Protein AF-A0AAV0CBU5-F1 (afdb_monomer_lite)

Radius of gyration: 25.49 Å; chains: 1; bounding box: 46×76×66 Å

Organism: NCBI:txid186058

Secondary structure (DSSP, 8-state):
----------------------S-GGGS-GGGGSTTSS----------HHHHHHHHHHHHTTS-B-TT--HHHHHHH-TT--HHHHHHHHHHHHHHHHHHHHHTT-SS----B-HHHHHHHHHH---GGGTT---------STTS-S-HHHHHHHHHHHHHHHH-HHHHHHHTPPPP--------TTS-HHHHHHHHHHHTTPEEEEEEHHHHS-SSTTHHHHHHHHHHHHHHHT-SEEEEEETHHHHT---

pLDDT: mean 81.27, std 12.3, range [41.31, 95.0]

Sequence (252 aa):
MLMDSNKSVSTSGLHVVVVASTNRVDTLDPALRRSGRFDAEIEVTTPNEDERFHILNLYTKKLPLDPSVDLQSIAASCNGYVGADLEALCREATMSAVRRSSELDQVDCSWNITVDDWRHAKSIVGPSITRGVVVEIPKVSWEDIGGLQGIKKKLQQAVEWPLRHSEAFARLGVSPLHGILLHGPPGCSKTTLAKAAAHAAQASFFSLSGAELYSMYVGEGEALLRNTFRRARLAAPSIIFFDEADVIAAKR

InterPro domains:
  IPR003959 ATPase, AAA-type, core [PF00004] (13-45)
  IPR003959 ATPase, AAA-type, core [PF00004] (180-252)
  IPR027417 P-loop containing nucleoside triphosphate hydrolase [G3DSA:3.40.50.300] (2-47)
  IPR027417 P-loop containing nucleoside triphosphate hydrolase [G3DSA:3.40.50.300] (128-252)
  IPR027417 P-loop containing nucleoside triphosphate hydrolase [SSF52540] (12-104)
  IPR027417 P-loop containing nucleoside triphosphate hydrolase [SSF52540] (133-251)
  IPR041569 AAA ATPase, AAA+ lid domain [PF17862] (68-104)
  IPR050168 AAA ATPase domain-containing protein [PTHR23077] (2-252)

Structure (mmCIF, N/CA/C/O backbone):
data_AF-A0AAV0CBU5-F1
#
_entry.id   AF-A0AAV0CBU5-F1
#
loop_
_atom_site.group_PDB
_atom_site.id
_atom_site.type_symbol
_atom_site.label_atom_id
_atom_site.label_alt_id
_atom_site.label_comp_id
_atom_site.label_asym_id
_atom_site.label_entity_id
_atom_site.label_seq_id
_atom_site.pdbx_PDB_ins_code
_atom_site.Cartn_x
_atom_site.Cartn_y
_atom_site.Cartn_z
_atom_site.occupancy
_atom_site.B_iso_or_equiv
_atom_site.auth_seq_id
_atom_site.auth_comp_id
_atom_site.auth_asym_id
_atom_site.auth_atom_id
_atom_site.pdbx_PDB_model_num
ATOM 1 N N . MET A 1 1 ? -18.887 -54.115 -17.995 1.00 44.50 1 MET A N 1
ATOM 2 C CA . MET A 1 1 ? -18.491 -54.260 -16.579 1.00 44.50 1 MET A CA 1
ATOM 3 C C . MET A 1 1 ? -17.502 -53.161 -16.243 1.00 44.50 1 MET A C 1
ATOM 5 O O . MET A 1 1 ? -16.333 -53.322 -16.540 1.00 44.50 1 MET A O 1
ATOM 9 N N . LEU A 1 2 ? -17.975 -52.059 -15.672 1.00 41.31 2 LEU A N 1
ATOM 10 C CA . LEU A 1 2 ? -17.212 -51.169 -14.795 1.00 41.31 2 LEU A CA 1
ATOM 11 C C . LEU A 1 2 ? -18.273 -50.619 -13.837 1.00 41.31 2 LEU A C 1
ATOM 13 O O . LEU A 1 2 ? -19.246 -50.013 -14.270 1.00 41.31 2 LEU A O 1
ATOM 17 N N . MET A 1 3 ? -18.183 -51.061 -12.587 1.00 48.25 3 MET A N 1
ATOM 18 C CA . MET A 1 3 ? -19.219 -50.948 -11.566 1.00 48.25 3 MET A CA 1
ATOM 19 C C . MET A 1 3 ? -19.322 -49.514 -11.047 1.00 48.25 3 MET A C 1
ATOM 21 O O . MET A 1 3 ? -18.361 -49.007 -10.469 1.00 48.25 3 MET A O 1
ATOM 25 N N . ASP A 1 4 ? -20.514 -48.928 -11.145 1.00 47.66 4 ASP A N 1
ATOM 26 C CA . ASP A 1 4 ? -20.957 -47.875 -10.234 1.00 47.66 4 ASP A CA 1
ATOM 27 C C . ASP A 1 4 ? -21.003 -48.458 -8.819 1.00 47.66 4 ASP A C 1
ATOM 29 O O . ASP A 1 4 ? -21.906 -49.209 -8.449 1.00 47.66 4 ASP A O 1
ATOM 33 N N . SER A 1 5 ? -19.984 -48.148 -8.022 1.00 47.12 5 SER A N 1
ATOM 34 C CA . SER A 1 5 ? -19.975 -48.447 -6.593 1.00 47.12 5 SER A CA 1
ATOM 35 C C . SER A 1 5 ? -20.407 -47.201 -5.840 1.00 47.12 5 SER A C 1
ATOM 37 O O . SER A 1 5 ? -19.593 -46.367 -5.447 1.00 47.12 5 SER A O 1
ATOM 39 N N . ASN A 1 6 ? -21.719 -47.105 -5.651 1.00 49.66 6 ASN A N 1
ATOM 40 C CA . ASN A 1 6 ? -22.367 -46.240 -4.683 1.00 49.66 6 ASN A CA 1
ATOM 41 C C . ASN A 1 6 ? -21.805 -46.553 -3.282 1.00 49.66 6 ASN A C 1
ATOM 43 O O . ASN A 1 6 ? -22.239 -47.491 -2.614 1.00 49.66 6 ASN A O 1
ATOM 47 N N . LYS A 1 7 ? -20.778 -45.812 -2.855 1.00 48.38 7 LYS A N 1
ATOM 48 C CA . LYS A 1 7 ? -20.263 -45.861 -1.485 1.00 48.38 7 LYS A CA 1
ATOM 49 C C . LYS A 1 7 ? -21.044 -44.856 -0.645 1.00 48.38 7 LYS A C 1
ATOM 51 O O . LYS A 1 7 ? -20.625 -43.718 -0.458 1.00 48.38 7 LYS A O 1
ATOM 56 N N . SER A 1 8 ? -22.162 -45.310 -0.089 1.00 47.62 8 SER A N 1
ATOM 57 C CA . SER A 1 8 ? -22.726 -44.727 1.124 1.00 47.62 8 SER A CA 1
ATOM 58 C C . SER A 1 8 ? -21.744 -44.979 2.273 1.00 47.62 8 SER A C 1
ATOM 60 O O . SER A 1 8 ? -21.836 -45.992 2.968 1.00 47.62 8 SER A O 1
ATOM 62 N N . VAL A 1 9 ? -20.750 -44.105 2.444 1.00 54.28 9 VAL A N 1
ATOM 63 C CA . VAL A 1 9 ? -19.886 -44.159 3.626 1.00 54.28 9 VAL A CA 1
ATOM 64 C C . VAL A 1 9 ? -20.543 -43.333 4.722 1.00 54.28 9 VAL A C 1
ATOM 66 O O . VAL A 1 9 ? -20.335 -42.130 4.850 1.00 54.28 9 VAL A O 1
ATOM 69 N N . SER A 1 10 ? -21.363 -44.007 5.520 1.00 54.97 10 SER A N 1
ATOM 70 C CA . SER A 1 10 ? -21.698 -43.570 6.867 1.00 54.97 10 SER A CA 1
ATOM 71 C C . SER A 1 10 ? -20.439 -43.666 7.734 1.00 54.97 10 SER A C 1
ATOM 73 O O . SER A 1 10 ? -20.217 -44.674 8.405 1.00 54.97 10 SER A O 1
ATOM 75 N N . THR A 1 11 ? -19.589 -42.640 7.709 1.00 52.03 11 THR A N 1
ATOM 76 C CA . THR A 1 11 ? -18.567 -42.461 8.745 1.00 52.03 11 THR A CA 1
ATOM 77 C C . THR A 1 11 ? -19.092 -41.423 9.720 1.00 52.03 11 THR A C 1
ATOM 79 O O . THR A 1 11 ? -18.941 -40.225 9.510 1.00 52.03 11 THR A O 1
ATOM 82 N N . SER A 1 12 ? -19.674 -41.869 10.829 1.00 57.75 12 SER A N 1
ATOM 83 C CA . SER A 1 12 ? -19.650 -41.110 12.083 1.00 57.75 12 SER A CA 1
ATOM 84 C C . SER A 1 12 ? -18.203 -41.089 12.593 1.00 57.75 12 SER A C 1
ATOM 86 O O . SER A 1 12 ? -17.851 -41.756 13.563 1.00 57.75 12 SER A O 1
ATOM 88 N N . GLY A 1 13 ? -17.333 -40.432 11.826 1.00 53.31 13 GLY A N 1
ATOM 89 C CA . GLY A 1 13 ? -15.905 -40.310 12.065 1.00 53.31 13 GLY A CA 1
ATOM 90 C C . GLY A 1 13 ? -15.614 -38.974 12.724 1.00 53.31 13 GLY A C 1
ATOM 91 O O . GLY A 1 13 ? -16.267 -37.975 12.435 1.00 53.31 13 GLY A O 1
ATOM 92 N N . LEU A 1 14 ? -14.638 -38.956 13.624 1.00 62.38 14 LEU A N 1
ATOM 93 C CA . LEU A 1 14 ? -14.121 -37.731 14.225 1.00 62.38 14 LEU A CA 1
ATOM 94 C C . LEU A 1 14 ? -13.646 -36.789 13.105 1.00 62.38 14 LEU A C 1
ATOM 96 O O . LEU A 1 14 ? -12.605 -37.015 12.492 1.00 62.38 14 LEU A O 1
ATOM 100 N N . HIS A 1 15 ? -14.436 -35.756 12.814 1.00 80.12 15 HIS A N 1
ATOM 101 C CA . HIS A 1 15 ? -14.095 -34.720 11.846 1.00 80.12 15 HIS A CA 1
ATOM 102 C C . HIS A 1 15 ? -13.065 -33.781 12.474 1.00 80.12 15 HIS A C 1
ATOM 104 O O . HIS A 1 15 ? -13.417 -32.846 13.191 1.00 80.12 15 HIS A O 1
ATOM 110 N N . VAL A 1 16 ? -11.784 -34.051 12.227 1.00 83.25 16 VAL A N 1
ATOM 111 C CA . VAL A 1 16 ? -10.681 -33.183 12.648 1.00 83.25 16 VAL A CA 1
ATOM 112 C C . VAL A 1 16 ? -10.170 -32.422 11.432 1.00 83.25 16 VAL A C 1
ATOM 114 O O . VAL A 1 16 ? -9.750 -33.025 10.448 1.00 83.25 16 VAL A O 1
ATOM 117 N N . VAL A 1 17 ? -10.199 -31.093 11.514 1.00 89.56 17 VAL A N 1
ATOM 118 C CA . VAL A 1 17 ? -9.617 -30.189 10.516 1.00 89.56 17 VAL A CA 1
ATOM 119 C C . VAL A 1 17 ? -8.384 -29.543 11.137 1.00 89.56 17 VAL A C 1
ATOM 121 O O . VAL A 1 17 ? -8.462 -28.990 12.233 1.00 89.56 17 VAL A O 1
ATOM 124 N N . VAL A 1 18 ? -7.244 -29.622 10.451 1.00 89.56 18 VAL A N 1
ATOM 125 C CA . VAL A 1 18 ? -5.990 -28.998 10.890 1.00 89.56 18 VAL A CA 1
ATOM 126 C C . VAL A 1 18 ? -5.807 -27.684 10.138 1.00 89.56 18 VAL A C 1
ATOM 128 O O . VAL A 1 18 ? -5.746 -27.675 8.912 1.00 89.56 18 VAL A O 1
ATOM 131 N N . VAL A 1 19 ? -5.703 -26.579 10.877 1.00 92.69 19 VAL A N 1
ATOM 132 C CA . VAL A 1 19 ? -5.432 -25.241 10.335 1.00 92.69 19 VAL A CA 1
ATOM 133 C C . VAL A 1 19 ? -4.069 -24.781 10.843 1.00 92.69 19 VAL A C 1
ATOM 135 O O . VAL A 1 19 ? -3.793 -24.870 12.038 1.00 92.69 19 VAL A O 1
ATOM 138 N N . ALA A 1 20 ? -3.216 -24.293 9.944 1.00 91.56 20 ALA A N 1
ATOM 139 C CA . ALA A 1 20 ? -1.890 -23.769 10.264 1.00 91.56 20 ALA A CA 1
ATOM 140 C C . ALA A 1 20 ? -1.671 -22.407 9.588 1.00 91.56 20 ALA A C 1
ATOM 142 O O . ALA A 1 20 ? -2.231 -22.140 8.527 1.00 91.56 20 ALA A O 1
ATOM 143 N N . SER A 1 21 ? -0.837 -21.555 10.187 1.00 91.38 21 SER A N 1
ATOM 144 C CA . SER A 1 21 ? -0.475 -20.231 9.661 1.00 91.38 21 SER A CA 1
ATOM 145 C C . SER A 1 21 ? 1.042 -20.097 9.521 1.00 91.38 21 SER A C 1
ATOM 147 O O . SER A 1 21 ? 1.773 -20.454 10.444 1.00 91.38 21 SER A O 1
ATOM 149 N N . THR A 1 22 ? 1.526 -19.535 8.410 1.00 87.69 22 THR A N 1
ATOM 150 C CA . THR A 1 22 ? 2.946 -19.203 8.202 1.00 87.69 22 THR A CA 1
ATOM 151 C C . THR A 1 22 ? 3.088 -17.842 7.525 1.00 87.69 22 THR A C 1
ATOM 153 O O . THR A 1 22 ? 2.293 -17.493 6.659 1.00 87.69 22 THR A O 1
ATOM 156 N N . ASN A 1 23 ? 4.138 -17.095 7.872 1.00 82.94 23 ASN A N 1
ATOM 157 C CA . ASN A 1 23 ? 4.522 -15.876 7.150 1.00 82.94 23 ASN A CA 1
ATOM 158 C C . ASN A 1 23 ? 5.371 -16.177 5.899 1.00 82.94 23 ASN A C 1
ATOM 160 O O . ASN A 1 23 ? 5.651 -15.273 5.114 1.00 82.94 23 ASN A O 1
ATOM 164 N N . ARG A 1 24 ? 5.839 -17.425 5.745 1.00 79.69 24 ARG A N 1
ATOM 165 C CA . ARG A 1 24 ? 6.805 -17.854 4.725 1.00 79.69 24 ARG A CA 1
ATOM 166 C C . ARG A 1 24 ? 6.453 -19.240 4.187 1.00 79.69 24 ARG A C 1
ATOM 168 O O . ARG A 1 24 ? 6.962 -20.255 4.667 1.00 79.69 24 ARG A O 1
ATOM 175 N N . VAL A 1 25 ? 5.563 -19.295 3.197 1.00 84.38 25 VAL A N 1
ATOM 176 C CA . VAL A 1 25 ? 5.142 -20.563 2.567 1.00 84.38 25 VAL A CA 1
ATOM 177 C C . VAL A 1 25 ? 6.280 -21.236 1.785 1.00 84.38 25 VAL A C 1
ATOM 179 O O . VAL A 1 25 ? 6.303 -22.453 1.646 1.00 84.38 25 VAL A O 1
ATOM 182 N N . ASP A 1 26 ? 7.254 -20.448 1.328 1.00 82.50 26 ASP A N 1
ATOM 183 C CA . ASP A 1 26 ? 8.488 -20.877 0.659 1.00 82.50 26 ASP A CA 1
ATOM 184 C C . ASP A 1 26 ? 9.387 -21.733 1.559 1.00 82.50 26 ASP A C 1
ATOM 186 O O . ASP A 1 26 ? 10.099 -22.602 1.069 1.00 82.50 26 ASP A O 1
ATOM 190 N N . THR A 1 27 ? 9.339 -21.504 2.874 1.00 85.12 27 THR A N 1
ATOM 191 C CA . THR A 1 27 ? 10.151 -22.252 3.848 1.00 85.12 27 THR A CA 1
ATOM 192 C C . THR A 1 27 ? 9.523 -23.564 4.307 1.00 85.12 27 THR A C 1
ATOM 194 O O . THR A 1 27 ? 10.185 -24.346 4.986 1.00 85.12 27 THR A O 1
ATOM 197 N N . LEU A 1 28 ? 8.255 -23.814 3.969 1.00 88.06 28 LEU A N 1
ATOM 198 C CA . LEU A 1 28 ? 7.593 -25.064 4.328 1.00 88.06 28 LEU A CA 1
ATOM 199 C C . LEU A 1 28 ? 8.107 -26.212 3.461 1.00 88.06 28 LEU A C 1
ATOM 201 O O . LEU A 1 28 ? 8.281 -26.060 2.253 1.00 88.06 28 LEU A O 1
ATOM 205 N N . ASP A 1 29 ? 8.272 -27.385 4.076 1.00 90.00 29 ASP A N 1
ATOM 206 C CA . ASP A 1 29 ? 8.576 -28.612 3.345 1.00 90.00 29 ASP A CA 1
ATOM 207 C C . ASP A 1 29 ? 7.480 -28.861 2.285 1.00 90.00 29 ASP A C 1
ATOM 209 O O . ASP A 1 29 ? 6.302 -29.008 2.647 1.00 90.00 29 ASP A O 1
ATOM 213 N N . PRO A 1 30 ? 7.826 -28.949 0.984 1.00 88.12 30 PRO A N 1
ATOM 214 C CA . PRO A 1 30 ? 6.869 -29.231 -0.083 1.00 88.12 30 PRO A CA 1
ATOM 215 C C . PRO A 1 30 ? 6.055 -30.510 0.143 1.00 88.12 30 PRO A C 1
ATOM 217 O O . PRO A 1 30 ? 4.952 -30.644 -0.384 1.00 88.12 30 PRO A O 1
ATOM 220 N N . ALA A 1 31 ? 6.562 -31.462 0.932 1.00 90.00 31 ALA A N 1
ATOM 221 C CA . ALA A 1 31 ? 5.839 -32.670 1.289 1.00 90.00 31 ALA A CA 1
ATOM 222 C C . ALA A 1 31 ? 4.576 -32.376 2.114 1.00 90.00 31 ALA A C 1
ATOM 224 O O . ALA A 1 31 ? 3.616 -33.140 2.020 1.00 90.00 31 ALA A O 1
ATOM 225 N N . LEU A 1 32 ? 4.539 -31.307 2.915 1.00 89.38 32 LEU A N 1
ATOM 226 C CA . LEU A 1 32 ? 3.362 -30.924 3.707 1.00 89.38 32 LEU A CA 1
ATOM 227 C C . LEU A 1 32 ? 2.226 -30.352 2.844 1.00 89.38 32 LEU A C 1
ATOM 229 O O . LEU A 1 32 ? 1.068 -30.448 3.236 1.00 89.38 32 LEU A O 1
ATOM 233 N N . ARG A 1 33 ? 2.552 -29.833 1.657 1.00 86.75 33 ARG A N 1
ATOM 234 C CA . ARG A 1 33 ? 1.623 -29.200 0.701 1.00 86.75 33 ARG A CA 1
ATOM 235 C C . ARG A 1 33 ? 1.015 -30.186 -0.310 1.00 86.75 33 ARG A C 1
ATOM 237 O O . ARG A 1 33 ? 0.417 -29.792 -1.303 1.00 86.75 33 ARG A O 1
ATOM 244 N N . ARG A 1 34 ? 1.239 -31.490 -0.116 1.00 87.56 34 ARG A N 1
ATOM 245 C CA . ARG A 1 34 ? 0.700 -32.550 -0.982 1.00 87.56 34 ARG A CA 1
ATOM 246 C C . ARG A 1 34 ? -0.701 -32.952 -0.540 1.00 87.56 34 ARG A C 1
ATOM 248 O O . ARG A 1 34 ? -1.041 -32.830 0.635 1.00 87.56 34 ARG A O 1
ATOM 255 N N . SER A 1 35 ? -1.456 -33.521 -1.477 1.00 84.88 35 SER A N 1
ATOM 256 C CA . SER A 1 35 ? -2.825 -33.970 -1.232 1.00 84.88 35 SER A CA 1
ATOM 257 C C . SER A 1 35 ? -2.927 -34.933 -0.037 1.00 84.88 35 SER A C 1
ATOM 259 O O . SER A 1 35 ? -2.130 -35.872 0.057 1.00 84.88 35 SER A O 1
ATOM 261 N N . GLY A 1 36 ? -3.915 -34.738 0.837 1.00 82.12 36 GLY A N 1
ATOM 262 C CA . GLY A 1 36 ? -4.140 -35.487 2.077 1.00 82.12 36 GLY A CA 1
ATOM 263 C C . GLY A 1 36 ? -3.410 -34.927 3.305 1.00 82.12 36 GLY A C 1
ATOM 264 O O . GLY A 1 36 ? -3.338 -35.610 4.328 1.00 82.12 36 GLY A O 1
ATOM 265 N N . ARG A 1 37 ? -2.822 -33.727 3.201 1.00 89.12 37 ARG A N 1
ATOM 266 C CA . ARG A 1 37 ? -2.143 -33.000 4.291 1.00 89.12 37 ARG A CA 1
ATOM 267 C C . ARG A 1 37 ? -2.678 -31.568 4.357 1.00 89.12 37 ARG A C 1
ATOM 269 O O . ARG A 1 37 ? -3.761 -31.361 4.890 1.00 89.12 37 ARG A O 1
ATOM 276 N N . PHE A 1 38 ? -1.960 -30.593 3.796 1.00 91.44 38 PHE A N 1
ATOM 277 C CA . PHE A 1 38 ? -2.502 -29.260 3.538 1.00 91.44 38 PHE A CA 1
ATOM 278 C C . PHE A 1 38 ? -2.966 -29.182 2.085 1.00 91.44 38 PHE A C 1
ATOM 280 O O . PHE A 1 38 ? -2.204 -28.820 1.195 1.00 91.44 38 PHE A O 1
ATOM 287 N N . ASP A 1 39 ? -4.223 -29.567 1.865 1.00 87.06 39 ASP A N 1
ATOM 288 C CA . ASP A 1 39 ? -4.874 -29.567 0.549 1.00 87.06 39 ASP A CA 1
ATOM 289 C C . ASP A 1 39 ? -5.240 -28.162 0.049 1.00 87.06 39 ASP A C 1
ATOM 291 O O . ASP A 1 39 ? -5.387 -27.946 -1.153 1.00 87.06 39 ASP A O 1
ATOM 295 N N . ALA A 1 40 ? -5.415 -27.213 0.973 1.00 86.44 40 ALA A N 1
ATOM 296 C CA . ALA A 1 40 ? -5.822 -25.848 0.683 1.00 86.44 40 ALA A CA 1
ATOM 297 C C . ALA A 1 40 ? -4.807 -24.851 1.243 1.00 86.44 40 ALA A C 1
ATOM 299 O O . ALA A 1 40 ? -4.479 -24.870 2.430 1.00 86.44 40 ALA A O 1
ATOM 300 N N . GLU A 1 41 ? -4.364 -23.940 0.385 1.00 86.75 41 GLU A N 1
ATOM 301 C CA . GLU A 1 41 ? -3.560 -22.784 0.757 1.00 86.75 41 GLU A CA 1
ATOM 302 C C . GLU A 1 41 ? -4.388 -21.528 0.528 1.00 86.75 41 GLU A C 1
ATOM 304 O O . GLU A 1 41 ? -4.859 -21.274 -0.580 1.00 86.75 41 GLU A O 1
ATOM 309 N N . ILE A 1 42 ? -4.582 -20.753 1.590 1.00 87.38 42 ILE A N 1
ATOM 310 C CA . ILE A 1 42 ? -5.339 -19.507 1.546 1.00 87.38 42 ILE A CA 1
ATOM 311 C C . ILE A 1 42 ? -4.371 -18.385 1.903 1.00 87.38 42 ILE A C 1
ATOM 313 O O . ILE A 1 42 ? -3.859 -18.331 3.022 1.00 87.38 42 ILE A O 1
ATOM 317 N N . GLU A 1 43 ? -4.099 -17.503 0.944 1.00 82.81 43 GLU A N 1
ATOM 318 C CA . GLU A 1 43 ? -3.280 -16.318 1.182 1.00 82.81 43 GLU A CA 1
ATOM 319 C C . GLU A 1 43 ? -4.122 -15.245 1.881 1.00 82.81 43 GLU A C 1
ATOM 321 O O . GLU A 1 43 ? -5.136 -14.791 1.352 1.00 82.81 43 GLU A O 1
ATOM 326 N N . VAL A 1 44 ? -3.688 -14.825 3.071 1.00 83.00 44 VAL A N 1
ATOM 327 C CA . VAL A 1 44 ? -4.270 -13.678 3.775 1.00 83.00 44 VAL A CA 1
ATOM 328 C C . VAL A 1 44 ? -3.459 -12.437 3.420 1.00 83.00 44 VAL A C 1
ATOM 330 O O . VAL A 1 44 ? -2.301 -12.301 3.819 1.00 83.00 44 VAL A O 1
ATOM 333 N N . THR A 1 45 ? -4.062 -11.538 2.645 1.00 80.50 45 THR A N 1
ATOM 334 C CA . THR A 1 45 ? -3.432 -10.289 2.206 1.00 80.50 45 THR A CA 1
ATOM 335 C C . THR A 1 45 ? -3.685 -9.145 3.184 1.00 80.50 45 THR A C 1
ATOM 337 O O . THR A 1 45 ? -4.432 -9.259 4.153 1.00 80.50 45 THR A O 1
ATOM 340 N N . THR A 1 46 ? -3.053 -8.002 2.926 1.00 81.75 46 THR A N 1
ATOM 341 C CA . THR A 1 46 ? -3.355 -6.767 3.649 1.00 81.75 46 THR A CA 1
ATOM 342 C C . THR A 1 46 ? -4.762 -6.272 3.376 1.00 81.75 46 THR A C 1
ATOM 344 O O . THR A 1 46 ? -5.174 -6.323 2.214 1.00 81.75 46 THR A O 1
ATOM 347 N N . PRO A 1 47 ? -5.439 -5.714 4.391 1.00 84.56 47 PRO A N 1
ATOM 348 C CA . PRO A 1 47 ? -6.795 -5.236 4.224 1.00 84.56 47 PRO A CA 1
ATOM 349 C C . PRO A 1 47 ? -6.862 -4.030 3.276 1.00 84.56 47 PRO A C 1
ATOM 351 O O . PRO A 1 47 ? -6.041 -3.102 3.348 1.00 84.56 47 PRO A O 1
ATOM 354 N N . ASN A 1 48 ? -7.862 -4.036 2.399 1.00 83.31 48 ASN A N 1
ATOM 355 C CA . ASN A 1 48 ? -8.246 -2.888 1.582 1.00 83.31 48 ASN A CA 1
ATOM 356 C C . ASN A 1 48 ? -8.885 -1.777 2.449 1.00 83.31 48 ASN A C 1
ATOM 358 O O . ASN A 1 48 ? -9.013 -1.919 3.663 1.00 83.31 48 ASN A O 1
ATOM 362 N N . GLU A 1 49 ? -9.225 -0.630 1.857 1.00 83.31 49 GLU A N 1
ATOM 363 C CA . GLU A 1 49 ? -9.794 0.501 2.610 1.00 83.31 49 GLU A CA 1
ATOM 364 C C . GLU A 1 49 ? -11.083 0.132 3.358 1.00 83.31 49 GLU A C 1
ATOM 366 O O . GLU A 1 49 ? -11.183 0.392 4.559 1.00 83.31 49 GLU A O 1
ATOM 371 N N . ASP A 1 50 ? -12.016 -0.540 2.683 1.00 87.06 50 ASP A N 1
ATOM 372 C CA . ASP A 1 50 ? -13.292 -0.953 3.267 1.00 87.06 50 ASP A CA 1
ATOM 373 C C . ASP A 1 50 ? -13.083 -1.956 4.409 1.00 87.06 50 ASP A C 1
ATOM 375 O O . ASP A 1 50 ? -13.667 -1.828 5.483 1.00 87.06 50 ASP A O 1
ATOM 379 N N . GLU A 1 51 ? -12.198 -2.934 4.236 1.00 90.88 51 GLU A N 1
ATOM 380 C CA . GLU A 1 51 ? -11.830 -3.908 5.265 1.00 90.88 51 GLU A CA 1
ATOM 381 C C . GLU A 1 51 ? -11.187 -3.221 6.474 1.00 90.88 51 GLU A C 1
ATOM 383 O O . GLU A 1 51 ? -11.529 -3.541 7.614 1.00 90.88 51 GLU A O 1
ATOM 388 N N . ARG A 1 52 ? -10.309 -2.229 6.258 1.00 92.38 52 ARG A N 1
ATOM 389 C CA . ARG A 1 52 ? -9.743 -1.421 7.351 1.00 92.38 52 ARG A CA 1
ATOM 390 C C . ARG A 1 52 ? -10.824 -0.647 8.095 1.00 92.38 52 ARG A C 1
ATOM 392 O O . ARG A 1 52 ? -10.776 -0.605 9.322 1.00 92.38 52 ARG A O 1
ATOM 399 N N . PHE A 1 53 ? -11.805 -0.083 7.390 1.00 93.69 53 PHE A N 1
ATOM 400 C CA . PHE A 1 53 ? -12.960 0.564 8.013 1.00 93.69 53 PHE A CA 1
ATOM 401 C C . PHE A 1 53 ? -13.752 -0.417 8.890 1.00 93.69 53 PHE A C 1
ATOM 403 O O . PHE A 1 53 ? -14.056 -0.102 10.040 1.00 93.69 53 PHE A O 1
ATOM 410 N N . HIS A 1 54 ? -14.019 -1.635 8.408 1.00 94.56 54 HIS A N 1
ATOM 411 C CA . HIS A 1 54 ? -14.726 -2.658 9.188 1.00 94.56 54 HIS A CA 1
ATOM 412 C C . HIS A 1 54 ? -13.941 -3.083 10.434 1.00 94.56 54 HIS A C 1
ATOM 414 O O . HIS A 1 54 ? -14.522 -3.234 11.511 1.00 94.56 54 HIS A O 1
ATOM 420 N N . ILE A 1 55 ? -12.621 -3.240 10.305 1.00 93.88 55 ILE A N 1
ATOM 421 C CA . ILE A 1 55 ? -11.734 -3.549 11.430 1.00 93.88 55 ILE A CA 1
ATOM 422 C C . ILE A 1 55 ? -11.757 -2.407 12.454 1.00 93.88 55 ILE A C 1
ATOM 424 O O . ILE A 1 55 ? -11.938 -2.658 13.645 1.00 93.88 55 ILE A O 1
ATOM 428 N N . LEU A 1 56 ? -11.626 -1.153 12.007 1.00 94.19 56 LEU A N 1
ATOM 429 C CA . LEU A 1 56 ? -11.711 0.018 12.881 1.00 94.19 56 LEU A CA 1
ATOM 430 C C . LEU A 1 56 ? -13.055 0.063 13.607 1.00 94.19 56 LEU A C 1
ATOM 432 O O . LEU A 1 56 ? -13.065 0.180 14.825 1.00 94.19 56 LEU A O 1
ATOM 436 N N . ASN A 1 57 ? -14.167 -0.123 12.894 1.00 94.38 57 ASN A N 1
ATOM 437 C CA . ASN A 1 57 ? -15.509 -0.151 13.476 1.00 94.38 57 ASN A CA 1
ATOM 438 C C . ASN A 1 57 ? -15.666 -1.255 14.541 1.00 94.38 57 ASN A C 1
ATOM 440 O O . ASN A 1 57 ? -16.328 -1.064 15.560 1.00 94.38 57 ASN A O 1
ATOM 444 N N . LEU A 1 58 ? -15.026 -2.414 14.345 1.00 94.00 58 LEU A N 1
ATOM 445 C CA . LEU A 1 58 ? -15.014 -3.493 15.334 1.00 94.00 58 LEU A CA 1
ATOM 446 C C . LEU A 1 58 ? -14.275 -3.086 16.617 1.00 94.00 58 LEU A C 1
ATOM 448 O O . LEU A 1 58 ? -14.790 -3.324 17.712 1.00 94.00 58 LEU A O 1
ATOM 452 N N . TYR A 1 59 ? -13.106 -2.452 16.495 1.00 92.62 59 TYR A N 1
ATOM 453 C CA . TYR A 1 59 ? -12.313 -2.012 17.647 1.00 92.62 59 TYR A CA 1
ATOM 454 C C . TYR A 1 59 ? -12.891 -0.774 18.344 1.00 92.62 59 TYR A C 1
ATOM 456 O O . TYR A 1 59 ? -12.748 -0.636 19.558 1.00 92.62 59 TYR A O 1
ATOM 464 N N . THR A 1 60 ? -13.581 0.104 17.617 1.00 91.12 60 THR A N 1
ATOM 465 C CA . THR A 1 60 ? -14.164 1.333 18.169 1.00 91.12 60 THR A CA 1
ATOM 466 C C . THR A 1 60 ? -15.578 1.159 18.717 1.00 91.12 60 THR A C 1
ATOM 468 O O . THR A 1 60 ? -16.057 2.034 19.431 1.00 91.12 60 THR A O 1
ATOM 471 N N . LYS A 1 61 ? -16.227 0.006 18.497 1.00 90.50 61 LYS A N 1
ATOM 472 C CA . LYS A 1 61 ? -17.607 -0.284 18.939 1.00 90.50 61 LYS A CA 1
ATOM 473 C C . LYS A 1 61 ? -17.881 -0.038 20.430 1.00 90.50 61 LYS A C 1
ATOM 475 O O . LYS A 1 61 ? -19.023 0.205 20.809 1.00 90.50 61 LYS A O 1
ATOM 480 N N . LYS A 1 62 ? -16.863 -0.170 21.284 1.00 85.81 62 LYS A N 1
ATOM 481 C CA . LYS A 1 62 ? -16.963 0.027 22.743 1.00 85.81 62 LYS A CA 1
ATOM 482 C C . LYS A 1 62 ? -16.247 1.288 23.234 1.00 85.81 62 LYS A C 1
ATOM 484 O O . LYS A 1 62 ? -16.145 1.478 24.442 1.00 85.81 62 LYS A O 1
ATOM 489 N N . LEU A 1 63 ? -15.714 2.102 22.325 1.00 88.19 63 LEU A N 1
ATOM 490 C CA . LEU A 1 63 ? -14.967 3.303 22.671 1.00 88.19 63 LEU A CA 1
ATOM 491 C C . LEU A 1 63 ? -15.887 4.531 22.624 1.00 88.19 63 LEU A C 1
ATOM 493 O O . LEU A 1 63 ? -16.719 4.634 21.720 1.00 88.19 63 LEU A O 1
ATOM 497 N N . PRO A 1 64 ? -15.737 5.474 23.567 1.00 88.69 64 PRO A N 1
ATOM 498 C CA . PRO A 1 64 ? -16.426 6.757 23.517 1.00 88.69 64 PRO A CA 1
ATOM 499 C C . PRO A 1 64 ? -15.803 7.620 22.410 1.00 88.69 64 PRO A C 1
ATOM 501 O O . PRO A 1 64 ? -14.777 8.271 22.601 1.00 88.69 64 PRO A O 1
ATOM 504 N N . LEU A 1 65 ? -16.386 7.571 21.213 1.00 90.19 65 LEU A N 1
ATOM 505 C CA . LEU A 1 65 ? -15.949 8.362 20.064 1.00 90.19 65 LEU A CA 1
ATOM 506 C C . LEU A 1 65 ? -16.675 9.706 20.028 1.00 90.19 65 LEU A C 1
ATOM 508 O O . LEU A 1 65 ? -17.890 9.771 20.218 1.00 90.19 65 LEU A O 1
ATOM 512 N N . ASP A 1 66 ? -15.935 10.771 19.732 1.00 90.75 66 ASP A N 1
ATOM 513 C CA . ASP A 1 66 ? -16.545 12.056 19.416 1.00 90.75 66 ASP A CA 1
ATOM 514 C C . ASP A 1 66 ? -17.288 11.985 18.059 1.00 90.75 66 ASP A C 1
ATOM 516 O O . ASP A 1 66 ? -16.755 11.402 17.110 1.00 90.75 66 ASP A O 1
ATOM 520 N N . PRO A 1 67 ? -18.488 12.585 17.916 1.00 85.94 67 PRO A N 1
ATOM 521 C CA . PRO A 1 67 ? -19.241 12.582 16.657 1.00 85.94 67 PRO A CA 1
ATOM 522 C C . PRO A 1 67 ? -18.502 13.197 15.460 1.00 85.94 67 PRO A C 1
ATOM 524 O O . PRO A 1 67 ? -18.874 12.939 14.318 1.00 85.94 67 PRO A O 1
ATOM 527 N N . SER A 1 68 ? -17.473 14.017 15.697 1.00 88.25 68 SER A N 1
ATOM 528 C CA . SER A 1 68 ? -16.624 14.586 14.642 1.00 88.25 68 SER A CA 1
ATOM 529 C C . SER A 1 68 ? -15.644 13.584 14.021 1.00 88.25 68 SER A C 1
ATOM 531 O O . SER A 1 68 ? -15.025 13.888 13.000 1.00 88.25 68 SER A O 1
ATOM 533 N N . VAL A 1 69 ? -15.474 12.401 14.621 1.00 89.50 69 VAL A N 1
ATOM 534 C CA . VAL A 1 69 ? -14.526 11.388 14.154 1.00 89.50 69 VAL A CA 1
ATOM 535 C C . VAL A 1 69 ? -15.128 10.586 13.006 1.00 89.50 69 VAL A C 1
ATOM 537 O O . VAL A 1 69 ? -15.983 9.725 13.202 1.00 89.50 69 VAL A O 1
ATOM 540 N N . ASP A 1 70 ? -14.611 10.820 11.801 1.00 92.19 70 ASP A N 1
ATOM 541 C CA . ASP A 1 70 ? -14.938 10.014 10.628 1.00 92.19 70 ASP A CA 1
ATOM 542 C C . ASP A 1 70 ? -13.970 8.829 10.471 1.00 92.19 70 ASP A C 1
ATOM 544 O O . ASP A 1 70 ? -12.821 8.984 10.042 1.00 92.19 70 ASP A O 1
ATOM 548 N N . LEU A 1 71 ? -14.457 7.625 10.778 1.00 92.31 71 LEU A N 1
ATOM 549 C CA . LEU A 1 71 ? -13.700 6.379 10.633 1.00 92.31 71 LEU A CA 1
ATOM 550 C C . LEU A 1 71 ? -13.340 6.062 9.174 1.00 92.31 71 LEU A C 1
ATOM 552 O O . LEU A 1 71 ? -12.316 5.414 8.949 1.00 92.31 71 LEU A O 1
ATOM 556 N N . GLN A 1 72 ? -14.128 6.519 8.193 1.00 91.56 72 GLN A N 1
ATOM 557 C CA . GLN A 1 72 ? -13.826 6.298 6.777 1.00 91.56 72 GLN A CA 1
ATOM 558 C C . GLN A 1 72 ? -12.570 7.082 6.382 1.00 91.56 72 GLN A C 1
ATOM 560 O O . GLN A 1 72 ? -11.630 6.511 5.826 1.00 91.56 72 GLN A O 1
ATOM 565 N N . SER A 1 73 ? -12.492 8.363 6.762 1.00 88.44 73 SER A N 1
ATOM 566 C CA . SER A 1 73 ? -11.288 9.175 6.544 1.00 88.44 73 SER A CA 1
ATOM 567 C C . SER A 1 73 ? -10.043 8.579 7.212 1.00 88.44 73 SER A C 1
ATOM 569 O O . SER A 1 73 ? -8.955 8.576 6.626 1.00 88.44 73 SER A O 1
ATOM 571 N N . ILE A 1 74 ? -10.192 8.010 8.415 1.00 90.75 74 ILE A N 1
ATOM 572 C CA . ILE A 1 74 ? -9.092 7.351 9.127 1.00 90.75 74 ILE A CA 1
ATOM 573 C C . ILE A 1 74 ? -8.638 6.115 8.343 1.00 90.75 74 ILE A C 1
ATOM 575 O O . ILE A 1 74 ? -7.442 5.994 8.066 1.00 90.75 74 ILE A O 1
ATOM 579 N N . ALA A 1 75 ? -9.570 5.257 7.913 1.00 89.19 75 ALA A N 1
ATOM 580 C CA . ALA A 1 75 ? -9.291 4.051 7.131 1.00 89.19 75 ALA A CA 1
ATOM 581 C C . ALA A 1 75 ? -8.570 4.350 5.805 1.00 89.19 75 ALA A C 1
ATOM 583 O O . ALA A 1 75 ? -7.583 3.675 5.474 1.00 89.19 75 ALA A O 1
ATOM 584 N N . ALA A 1 76 ? -9.005 5.389 5.085 1.00 84.12 76 ALA A N 1
ATOM 585 C CA . ALA A 1 76 ? -8.365 5.875 3.860 1.00 84.12 76 ALA A CA 1
ATOM 586 C C . ALA A 1 76 ? -6.920 6.332 4.115 1.00 84.12 76 ALA A C 1
ATOM 588 O O . ALA A 1 76 ? -6.017 6.124 3.305 1.00 84.12 76 ALA A O 1
ATOM 589 N N . SER A 1 77 ? -6.669 6.911 5.289 1.00 85.00 77 SER A N 1
ATOM 590 C CA . SER A 1 77 ? -5.356 7.425 5.667 1.00 85.00 77 SER A CA 1
ATOM 591 C C . SER A 1 77 ? -4.382 6.351 6.195 1.00 85.00 77 SER A C 1
ATOM 593 O O . SER A 1 77 ? -3.185 6.629 6.317 1.00 85.00 77 SER A O 1
ATOM 595 N N . CYS A 1 78 ? -4.867 5.147 6.515 1.00 86.25 78 CYS A N 1
ATOM 596 C CA . CYS A 1 78 ? -4.114 4.032 7.110 1.00 86.25 78 CYS A CA 1
ATOM 597 C C . CYS A 1 78 ? -3.643 3.003 6.065 1.00 86.25 78 CYS A C 1
ATOM 599 O O . CYS A 1 78 ? -3.760 1.791 6.258 1.00 86.25 78 CYS A O 1
ATOM 601 N N . ASN A 1 79 ? -3.103 3.470 4.938 1.00 82.25 79 ASN A N 1
ATOM 602 C CA . ASN A 1 79 ? -2.571 2.582 3.904 1.00 82.25 79 ASN A CA 1
ATOM 603 C C . ASN A 1 79 ? -1.428 1.705 4.443 1.00 82.25 79 ASN A C 1
ATOM 605 O O . ASN A 1 79 ? -0.521 2.186 5.120 1.00 82.25 79 ASN A O 1
ATOM 609 N N . GLY A 1 80 ? -1.494 0.405 4.148 1.00 78.06 80 GLY A N 1
ATOM 610 C CA . GLY A 1 80 ? -0.492 -0.578 4.572 1.00 78.06 80 GLY A CA 1
ATOM 611 C C . GLY A 1 80 ? -0.617 -1.070 6.020 1.00 78.06 80 GLY A C 1
ATOM 612 O O . GLY A 1 80 ? 0.197 -1.894 6.434 1.00 78.06 80 GLY A O 1
ATOM 613 N N . TYR A 1 81 ? -1.614 -0.607 6.785 1.00 87.38 81 TYR A N 1
ATOM 614 C CA . TYR A 1 81 ? -1.865 -1.087 8.149 1.00 87.38 81 TYR A CA 1
ATOM 615 C C . TYR A 1 81 ? -2.501 -2.481 8.126 1.00 87.38 81 TYR A C 1
ATOM 617 O O . TYR A 1 81 ? -3.393 -2.750 7.319 1.00 87.38 81 TYR A O 1
ATOM 625 N N . VAL A 1 82 ? -2.082 -3.350 9.049 1.00 89.44 82 VAL A N 1
ATOM 626 C CA . VAL A 1 82 ? -2.764 -4.628 9.333 1.00 89.44 82 VAL A CA 1
ATOM 627 C C . VAL A 1 82 ? -3.685 -4.519 10.542 1.00 89.44 82 VAL A C 1
ATOM 629 O O . VAL A 1 82 ? -3.641 -3.532 11.271 1.00 89.44 82 VAL A O 1
ATOM 632 N N . GLY A 1 83 ? -4.483 -5.559 10.806 1.00 89.19 83 GLY A N 1
ATOM 633 C CA . GLY A 1 83 ? -5.378 -5.600 11.969 1.00 89.19 83 GLY A CA 1
ATOM 634 C C . GLY A 1 83 ? -4.679 -5.264 13.292 1.00 89.19 83 GLY A C 1
ATOM 635 O O . GLY A 1 83 ? -5.175 -4.429 14.040 1.00 89.19 83 GLY A O 1
ATOM 636 N N . ALA A 1 84 ? -3.478 -5.805 13.522 1.00 89.94 84 ALA A N 1
ATOM 637 C CA . ALA A 1 84 ? -2.687 -5.500 14.718 1.00 89.94 84 ALA A CA 1
ATOM 638 C C . ALA A 1 84 ? -2.227 -4.029 14.796 1.00 89.94 84 ALA A C 1
ATOM 640 O O . ALA A 1 84 ? -2.143 -3.469 15.888 1.00 89.94 84 ALA A O 1
ATOM 641 N N . ASP A 1 85 ? -1.949 -3.385 13.656 1.00 92.62 85 ASP A N 1
ATOM 642 C CA . ASP A 1 85 ? -1.578 -1.965 13.620 1.00 92.62 85 ASP A CA 1
ATOM 643 C C . ASP A 1 85 ? -2.785 -1.078 13.917 1.00 92.62 85 ASP A C 1
ATOM 645 O O . ASP A 1 85 ? -2.665 -0.107 14.657 1.00 92.62 85 ASP A O 1
ATOM 649 N N . LEU A 1 86 ? -3.952 -1.416 13.359 1.00 93.62 86 LEU A N 1
ATOM 650 C CA . LEU A 1 86 ? -5.203 -0.701 13.619 1.00 93.62 86 LEU A CA 1
ATOM 651 C C . LEU A 1 86 ? -5.619 -0.839 15.087 1.00 93.62 86 LEU A C 1
ATOM 653 O O . LEU A 1 86 ? -6.019 0.143 15.702 1.00 93.62 86 LEU A O 1
ATOM 657 N N . GLU A 1 87 ? -5.453 -2.021 15.679 1.00 93.94 87 GLU A N 1
ATOM 658 C CA . GLU A 1 87 ? -5.665 -2.230 17.112 1.00 93.94 87 GLU A CA 1
ATOM 659 C C . GLU A 1 87 ? -4.724 -1.364 17.958 1.00 93.94 87 GLU A C 1
ATOM 661 O O . GLU A 1 87 ? -5.159 -0.680 18.889 1.00 93.94 87 GLU A O 1
ATOM 666 N N . ALA A 1 88 ? -3.432 -1.349 17.617 1.00 94.06 88 ALA A N 1
ATOM 667 C CA . ALA A 1 88 ? -2.452 -0.512 18.295 1.00 94.06 88 ALA A CA 1
ATOM 668 C C . ALA A 1 88 ? -2.769 0.984 18.143 1.00 94.06 88 ALA A C 1
ATOM 670 O O . ALA A 1 88 ? -2.622 1.728 19.112 1.00 94.06 88 ALA A O 1
ATOM 671 N N . LEU A 1 89 ? -3.245 1.409 16.970 1.00 94.56 89 LEU A N 1
ATOM 672 C CA . LEU A 1 89 ? -3.673 2.778 16.692 1.00 94.56 89 LEU A CA 1
ATOM 673 C C . LEU A 1 89 ? -4.862 3.178 17.582 1.00 94.56 89 LEU A C 1
ATOM 675 O O . LEU A 1 89 ? -4.796 4.207 18.251 1.00 94.56 89 LEU A O 1
ATOM 679 N N . CYS A 1 90 ? -5.90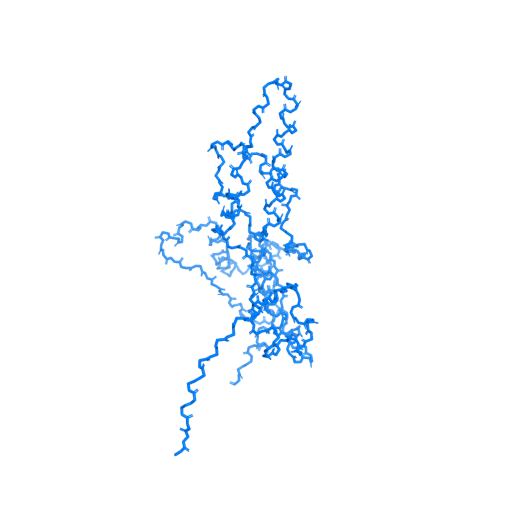5 2.341 17.662 1.00 94.25 90 CYS A N 1
ATOM 680 C CA . CYS A 1 90 ? -7.056 2.550 18.551 1.00 94.25 90 CYS A CA 1
ATOM 681 C C . CYS A 1 90 ? -6.628 2.653 20.022 1.00 94.25 90 CYS A C 1
ATOM 683 O O . CYS A 1 90 ? -7.106 3.511 20.771 1.00 94.25 90 CYS A O 1
ATOM 685 N N . ARG A 1 91 ? -5.713 1.773 20.445 1.00 94.06 91 ARG A N 1
ATOM 686 C CA . ARG A 1 91 ? -5.185 1.749 21.812 1.00 94.06 91 ARG A CA 1
ATOM 687 C C . ARG A 1 91 ? -4.404 3.021 22.131 1.00 94.06 91 ARG A C 1
ATOM 689 O O . ARG A 1 91 ? -4.608 3.592 23.197 1.00 94.06 91 ARG A O 1
ATOM 696 N N . GLU A 1 92 ? -3.546 3.485 21.227 1.00 95.00 92 GLU A N 1
ATOM 697 C CA . GLU A 1 92 ? -2.774 4.715 21.432 1.00 95.00 92 GLU A CA 1
ATOM 698 C C . GLU A 1 92 ? -3.676 5.959 21.441 1.00 95.00 92 GLU A C 1
ATOM 700 O O . GLU A 1 92 ? -3.512 6.821 22.301 1.00 95.00 92 GLU A O 1
ATOM 705 N N . ALA A 1 93 ? -4.690 6.021 20.570 1.00 94.19 93 ALA A N 1
ATOM 706 C CA . ALA A 1 93 ? -5.680 7.103 20.579 1.00 94.19 93 ALA A CA 1
ATOM 707 C C . ALA A 1 93 ? -6.465 7.140 21.903 1.00 94.19 93 ALA A C 1
ATOM 709 O O . ALA A 1 93 ? -6.667 8.200 22.491 1.00 94.19 93 ALA A O 1
ATOM 710 N N . THR A 1 94 ? -6.833 5.968 22.428 1.00 92.88 94 THR A N 1
ATOM 711 C CA . THR A 1 94 ? -7.475 5.839 23.745 1.00 92.88 94 THR A CA 1
ATOM 712 C C . THR A 1 94 ? -6.563 6.349 24.863 1.00 92.88 94 THR A C 1
ATOM 714 O O . THR A 1 94 ? -6.993 7.125 25.711 1.00 92.88 94 THR A O 1
ATOM 717 N N . MET A 1 95 ? -5.284 5.962 24.853 1.00 91.81 95 MET A N 1
ATOM 718 C CA . MET A 1 95 ? -4.312 6.424 25.850 1.00 91.81 95 MET A CA 1
ATOM 719 C C . MET A 1 95 ? -4.080 7.937 25.781 1.00 91.81 95 MET A C 1
ATOM 721 O O . MET A 1 95 ? -3.949 8.571 26.827 1.00 91.81 95 MET A O 1
ATOM 725 N N . SER A 1 96 ? -4.056 8.514 24.576 1.00 92.06 96 SER A N 1
ATOM 726 C CA . SER A 1 96 ? -3.992 9.965 24.366 1.00 92.06 96 SER A CA 1
ATOM 727 C C . SER A 1 96 ? -5.194 10.673 24.999 1.00 92.06 96 SER A C 1
ATOM 729 O O . SER A 1 96 ? -5.014 11.590 25.802 1.00 92.06 96 SER A O 1
ATOM 731 N N . ALA A 1 97 ? -6.409 10.176 24.743 1.00 91.00 97 ALA A N 1
ATOM 732 C CA . ALA A 1 97 ? -7.636 10.742 25.299 1.00 91.00 97 ALA A CA 1
ATOM 733 C C . ALA A 1 97 ? -7.672 10.667 26.837 1.00 91.00 97 ALA A C 1
ATOM 735 O O . ALA A 1 97 ? -8.031 11.640 27.503 1.00 91.00 97 ALA A O 1
ATOM 736 N N . VAL A 1 98 ? -7.248 9.533 27.410 1.00 89.56 98 VAL A N 1
ATOM 737 C CA . VAL A 1 98 ? -7.171 9.343 28.867 1.00 89.56 98 VAL A CA 1
ATOM 738 C C . VAL A 1 98 ? -6.155 10.300 29.496 1.00 89.56 98 VAL A C 1
ATOM 740 O O . VAL A 1 98 ? -6.484 10.963 30.480 1.00 89.56 98 VAL A O 1
ATOM 743 N N . ARG A 1 99 ? -4.951 10.436 28.919 1.00 88.81 99 ARG A N 1
ATOM 744 C CA . ARG A 1 99 ? -3.933 11.388 29.403 1.00 88.81 99 ARG A CA 1
ATOM 745 C C . ARG A 1 99 ? -4.460 12.820 29.396 1.00 88.81 99 ARG A C 1
ATOM 747 O O . ARG A 1 99 ? -4.382 13.490 30.419 1.00 88.81 99 ARG A O 1
ATOM 754 N N . ARG A 1 100 ? -5.095 13.233 28.295 1.00 85.75 100 ARG A N 1
ATOM 755 C CA . ARG A 1 100 ? -5.732 14.548 28.174 1.00 85.75 100 ARG A CA 1
ATOM 756 C C . ARG A 1 100 ? -6.802 14.766 29.246 1.00 85.75 100 ARG A C 1
ATOM 758 O O . ARG A 1 100 ? -6.827 15.820 29.860 1.00 85.75 100 ARG A O 1
ATOM 765 N N . SER A 1 101 ? -7.664 13.782 29.515 1.00 83.50 101 SER A N 1
ATOM 766 C CA . SER A 1 101 ? -8.687 13.914 30.568 1.00 83.50 101 SER A CA 1
ATOM 767 C C . SER A 1 101 ? -8.103 14.027 31.981 1.00 83.50 101 SER A C 1
ATOM 769 O O . SER A 1 101 ? -8.630 14.781 32.794 1.00 83.50 101 SER A O 1
ATOM 771 N N . SER A 1 102 ? -6.988 13.338 32.255 1.00 79.62 102 SER A N 1
ATOM 772 C CA . SER A 1 102 ? -6.309 13.387 33.555 1.00 79.62 102 SER A CA 1
ATOM 773 C C . SER A 1 102 ? -5.655 14.739 33.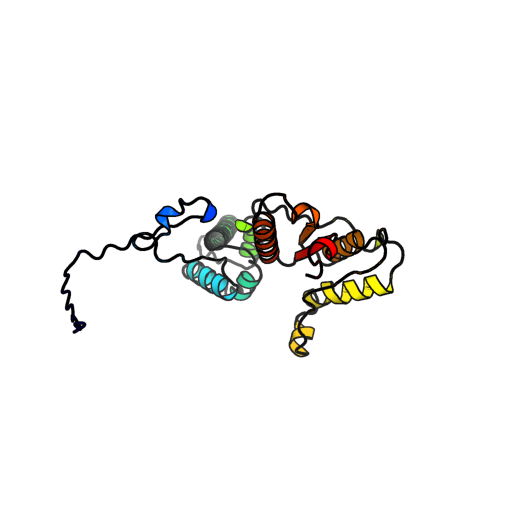841 1.00 79.62 102 SER A C 1
ATOM 775 O O . SER A 1 102 ? -5.485 15.080 35.005 1.00 79.62 102 SER A O 1
ATOM 777 N N . GLU A 1 103 ? -5.264 15.494 32.814 1.00 76.00 103 GLU A N 1
ATOM 778 C CA . GLU A 1 103 ? -4.657 16.824 32.966 1.00 76.00 103 GLU A CA 1
ATOM 779 C C . GLU A 1 103 ? -5.691 17.919 33.275 1.00 76.00 103 GLU A C 1
ATOM 781 O O . GLU A 1 103 ? -5.329 18.979 33.780 1.00 76.00 103 GLU A O 1
ATOM 786 N N . LEU A 1 104 ? -6.976 17.679 32.982 1.00 68.25 104 LEU A N 1
ATOM 787 C CA . LEU A 1 104 ? -8.051 18.662 33.157 1.00 68.25 104 LEU A CA 1
ATOM 788 C C . LEU A 1 104 ? -8.757 18.607 34.527 1.00 68.25 104 LEU A C 1
ATOM 790 O O . LEU A 1 104 ? -9.688 19.386 34.729 1.00 68.25 104 LEU A O 1
ATOM 794 N N . ASP A 1 105 ? -8.346 17.729 35.454 1.00 61.91 105 ASP A N 1
ATOM 795 C CA . ASP A 1 105 ? -8.892 17.604 36.827 1.00 61.91 105 ASP A CA 1
ATOM 796 C C . ASP A 1 105 ? -10.441 17.534 36.902 1.00 61.91 105 ASP A C 1
ATOM 798 O O . ASP A 1 105 ? -11.071 17.893 37.901 1.00 61.91 105 ASP A O 1
ATOM 802 N N . GLN A 1 106 ? -11.095 17.057 35.834 1.00 56.84 106 GLN A N 1
ATOM 803 C CA . GLN A 1 106 ? -12.546 16.874 35.797 1.00 56.84 106 GLN A CA 1
ATOM 804 C C . GLN A 1 106 ? -12.923 15.522 36.411 1.00 56.84 106 GLN A C 1
ATOM 806 O O . GLN A 1 106 ? -12.532 14.463 35.930 1.00 56.84 106 GLN A O 1
ATOM 811 N N . VAL A 1 107 ? -13.715 15.584 37.484 1.00 54.91 107 VAL A N 1
ATOM 812 C CA . VAL A 1 107 ? -14.175 14.442 38.297 1.00 54.91 107 VAL A CA 1
ATOM 813 C C . VAL A 1 107 ? -15.196 13.556 37.555 1.00 54.91 107 VAL A C 1
ATOM 815 O O . VAL A 1 107 ? -15.437 12.422 37.963 1.00 54.91 107 VAL A O 1
ATOM 818 N N . ASP A 1 108 ? -15.740 14.027 36.429 1.00 53.75 108 ASP A N 1
ATOM 819 C CA . ASP A 1 108 ? -16.560 13.227 35.517 1.00 53.75 108 ASP A CA 1
ATOM 820 C C . ASP A 1 108 ? -15.699 12.689 34.366 1.00 53.75 108 ASP A C 1
ATOM 822 O O . ASP A 1 108 ? -15.367 13.394 33.414 1.00 53.75 108 ASP A O 1
ATOM 826 N N . CYS A 1 109 ? -15.348 11.405 34.445 1.00 54.03 109 CYS A N 1
ATOM 827 C CA . CYS A 1 109 ? -14.506 10.679 33.488 1.00 54.03 109 CYS A CA 1
ATOM 828 C C . CYS A 1 109 ? -15.180 10.420 32.122 1.00 54.03 109 CYS A C 1
ATOM 830 O O . CYS A 1 109 ? -15.061 9.322 31.574 1.00 54.03 109 CYS A O 1
ATOM 832 N N . SER A 1 110 ? -15.886 11.395 31.546 1.00 65.25 110 SER A N 1
ATOM 833 C CA . SER A 1 110 ? -16.381 11.313 30.169 1.00 65.25 110 SER A CA 1
ATOM 834 C C . SER A 1 110 ? -15.262 11.693 29.199 1.00 65.25 110 SER A C 1
ATOM 836 O O . SER A 1 110 ? -15.266 12.765 28.595 1.00 65.25 110 SER A O 1
ATOM 838 N N . TRP A 1 111 ? -14.259 10.828 29.070 1.00 79.69 111 TRP A N 1
ATOM 839 C CA . TRP A 1 111 ? -13.236 10.981 28.044 1.00 79.69 111 TRP A CA 1
ATOM 840 C C . TRP A 1 111 ? -13.814 10.519 26.705 1.00 79.69 111 TRP A C 1
ATOM 842 O O . TRP A 1 111 ? -14.230 9.376 26.571 1.00 79.69 111 TRP A O 1
ATOM 852 N N . ASN A 1 112 ? -13.827 11.409 25.714 1.00 90.00 112 ASN A N 1
ATOM 853 C CA . ASN A 1 112 ? -14.140 11.062 24.330 1.00 90.00 112 ASN A CA 1
ATOM 854 C C . ASN A 1 112 ? -12.865 11.143 23.495 1.00 90.00 112 ASN A C 1
ATOM 856 O O . ASN A 1 112 ? -12.064 12.068 23.668 1.00 90.00 112 ASN A O 1
ATOM 860 N N . ILE A 1 113 ? -12.694 10.193 22.581 1.00 91.44 113 ILE A N 1
ATOM 861 C CA . ILE A 1 113 ? -11.588 10.170 21.626 1.00 91.44 113 ILE A CA 1
ATOM 862 C C . ILE A 1 113 ? -11.898 11.168 20.512 1.00 91.44 113 ILE A C 1
ATOM 864 O O . ILE A 1 113 ? -12.913 11.033 19.825 1.00 91.44 113 ILE A O 1
ATOM 868 N N . THR A 1 114 ? -11.019 12.152 20.326 1.00 92.50 114 THR A N 1
ATOM 869 C CA . THR A 1 114 ? -11.160 13.188 19.294 1.00 92.50 114 THR A CA 1
ATOM 870 C C . THR A 1 114 ? -10.263 12.909 18.089 1.00 92.50 114 THR A C 1
ATOM 872 O O . THR A 1 114 ? -9.392 12.037 18.113 1.00 92.50 114 THR A O 1
ATOM 875 N N . VAL A 1 115 ? -10.441 13.677 17.010 1.00 91.12 115 VAL A N 1
ATOM 876 C CA . VAL A 1 115 ? -9.597 13.590 15.804 1.00 91.12 115 VAL A CA 1
ATOM 877 C C . VAL A 1 115 ? -8.115 13.851 16.116 1.00 91.12 115 VAL A C 1
ATOM 879 O O . VAL A 1 115 ? -7.237 13.261 15.485 1.00 91.12 115 VAL A O 1
ATOM 882 N N . ASP A 1 116 ? -7.814 14.694 17.105 1.00 91.12 116 ASP A N 1
ATOM 883 C CA . ASP A 1 116 ? -6.433 14.998 17.493 1.00 91.12 116 ASP A CA 1
ATOM 884 C C . ASP A 1 116 ? -5.744 13.818 18.187 1.00 91.12 116 ASP A C 1
ATOM 886 O O . ASP A 1 116 ? -4.571 13.559 17.915 1.00 91.12 116 ASP A O 1
ATOM 890 N N . ASP A 1 117 ? -6.480 13.034 18.980 1.00 92.62 117 ASP A N 1
ATOM 891 C CA . ASP A 1 117 ? -5.959 11.806 19.590 1.00 92.62 117 ASP A CA 1
ATOM 892 C C . ASP A 1 117 ? -5.559 10.780 18.514 1.00 92.62 117 ASP A C 1
ATOM 894 O O . ASP A 1 117 ? -4.512 10.135 18.613 1.00 92.62 117 ASP A O 1
ATOM 898 N N . TRP A 1 118 ? -6.335 10.680 17.428 1.00 91.56 118 TRP A N 1
ATOM 899 C CA . TRP A 1 118 ? -5.996 9.843 16.270 1.00 91.56 118 TRP A CA 1
ATOM 900 C C . TRP A 1 118 ? -4.777 10.351 15.502 1.00 91.56 118 TRP A C 1
ATOM 902 O O . TRP A 1 118 ? -3.931 9.553 15.091 1.00 91.56 118 TRP A O 1
ATOM 912 N N . ARG A 1 119 ? -4.655 11.670 15.309 1.00 91.00 119 ARG A N 1
ATOM 913 C CA . ARG A 1 119 ? -3.466 12.272 14.678 1.00 91.00 119 ARG A CA 1
ATOM 914 C C . ARG A 1 119 ? -2.210 11.986 15.493 1.00 91.00 119 ARG A C 1
ATOM 916 O O . ARG A 1 119 ? -1.192 11.603 14.916 1.00 91.00 119 ARG A O 1
ATOM 923 N N . HIS A 1 120 ? -2.297 12.120 16.814 1.00 92.62 120 HIS A N 1
ATOM 924 C CA . HIS A 1 120 ? -1.203 11.790 17.718 1.00 92.62 120 HIS A CA 1
ATOM 925 C C . HIS A 1 120 ? -0.852 10.298 17.631 1.00 92.62 120 HIS A C 1
ATOM 927 O O . HIS A 1 120 ? 0.299 9.948 17.364 1.00 92.62 120 HIS A O 1
ATOM 933 N N . ALA A 1 121 ? -1.849 9.416 17.736 1.00 93.56 121 ALA A N 1
ATOM 934 C CA . ALA A 1 121 ? -1.661 7.972 17.621 1.00 93.56 121 ALA A CA 1
ATOM 935 C C . ALA A 1 121 ? -0.972 7.570 16.311 1.00 93.56 121 ALA A C 1
ATOM 937 O O . ALA A 1 121 ? -0.049 6.759 16.322 1.00 93.56 121 ALA A O 1
ATOM 938 N N . LYS A 1 122 ? -1.355 8.188 15.190 1.00 90.44 122 LYS A N 1
ATOM 939 C CA . LYS A 1 122 ? -0.767 7.931 13.869 1.00 90.44 122 LYS A CA 1
ATOM 940 C C . LYS A 1 122 ? 0.701 8.353 13.758 1.00 90.44 122 LYS A C 1
ATOM 942 O O . LYS A 1 122 ? 1.436 7.792 12.951 1.00 90.44 122 LYS A O 1
ATOM 947 N N . SER A 1 123 ? 1.141 9.332 14.548 1.00 88.44 123 SER A N 1
ATOM 948 C CA . SER A 1 123 ? 2.553 9.735 14.580 1.00 88.44 123 SER A CA 1
ATOM 949 C C . SER A 1 123 ? 3.444 8.716 15.302 1.00 88.44 123 SER A C 1
ATOM 951 O O . SER A 1 123 ? 4.633 8.619 15.007 1.00 88.44 123 SER A O 1
ATOM 953 N N . ILE A 1 124 ? 2.859 7.928 16.211 1.00 89.31 124 ILE A N 1
ATOM 954 C CA . ILE A 1 124 ? 3.552 6.911 17.012 1.00 89.31 124 ILE A CA 1
ATOM 955 C C . ILE A 1 124 ? 3.444 5.529 16.357 1.00 89.31 124 ILE A C 1
ATOM 957 O O . ILE A 1 12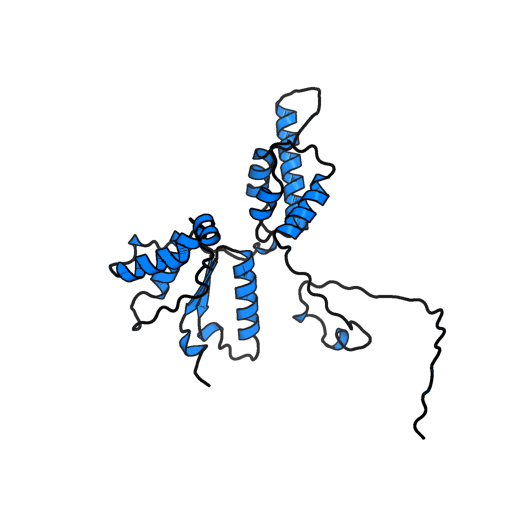4 ? 4.424 4.786 16.264 1.00 89.31 124 ILE A O 1
ATOM 961 N N . VAL A 1 125 ? 2.244 5.164 15.909 1.00 89.88 125 VAL A N 1
ATOM 962 C CA . VAL A 1 125 ? 1.938 3.855 15.336 1.00 89.88 125 VAL A CA 1
ATOM 963 C C . VAL A 1 125 ? 2.049 3.950 13.822 1.00 89.88 125 VAL A C 1
ATOM 965 O O . VAL A 1 125 ? 1.154 4.462 13.169 1.00 89.88 125 VAL A O 1
ATOM 968 N N . GLY A 1 126 ? 3.150 3.451 13.261 1.00 83.56 126 GLY A N 1
ATOM 969 C CA . GLY A 1 126 ? 3.304 3.247 11.818 1.00 83.56 126 GLY A CA 1
ATOM 970 C C . GLY A 1 126 ? 2.921 1.826 11.375 1.00 83.56 126 GLY A C 1
ATOM 971 O O . GLY A 1 126 ? 2.902 0.916 12.208 1.00 83.56 126 GLY A O 1
ATOM 972 N N . PRO A 1 127 ? 2.681 1.602 10.069 1.00 82.69 127 PRO A N 1
ATOM 973 C CA . PRO A 1 127 ? 2.328 0.288 9.534 1.00 82.69 127 PRO A CA 1
ATOM 974 C C . PRO A 1 127 ? 3.458 -0.726 9.755 1.00 82.69 127 PRO A C 1
ATOM 976 O O . PRO A 1 127 ? 4.605 -0.502 9.350 1.00 82.69 127 PRO A O 1
ATOM 979 N N . SER A 1 128 ? 3.139 -1.875 10.354 1.00 78.12 128 SER A N 1
ATOM 980 C CA . SER A 1 128 ? 4.116 -2.923 10.660 1.00 78.12 128 SER A CA 1
ATOM 981 C C . SER A 1 128 ? 4.695 -3.564 9.410 1.00 78.12 128 SER A C 1
ATOM 983 O O . SER A 1 128 ? 5.828 -4.030 9.442 1.00 78.12 128 SER A O 1
ATOM 985 N N . ILE A 1 129 ? 3.969 -3.559 8.291 1.00 67.88 129 ILE A N 1
ATOM 986 C CA . ILE A 1 129 ? 4.472 -4.155 7.047 1.00 67.88 129 ILE A CA 1
ATOM 987 C C . ILE A 1 129 ? 5.582 -3.307 6.422 1.00 67.88 129 ILE A C 1
ATOM 989 O O . ILE A 1 129 ? 6.482 -3.830 5.766 1.00 67.88 129 ILE A O 1
ATOM 993 N N . THR A 1 130 ? 5.564 -2.000 6.665 1.00 61.31 130 THR A N 1
ATOM 994 C CA . THR A 1 130 ? 6.628 -1.100 6.215 1.00 61.31 130 THR A CA 1
ATOM 995 C C . THR A 1 130 ? 7.842 -1.153 7.153 1.00 61.31 130 THR A C 1
ATOM 997 O O . THR A 1 130 ? 8.903 -0.648 6.796 1.00 61.31 130 THR A O 1
ATOM 1000 N N . ARG A 1 131 ? 7.766 -1.814 8.325 1.00 54.81 131 ARG A N 1
ATOM 1001 C CA . ARG A 1 131 ? 8.941 -2.019 9.196 1.00 54.81 131 ARG A CA 1
ATOM 1002 C C . ARG A 1 131 ? 9.977 -2.878 8.462 1.00 54.81 131 ARG A C 1
ATOM 1004 O O . ARG A 1 131 ? 9.766 -4.061 8.222 1.00 54.81 131 ARG A O 1
ATOM 1011 N N . GLY A 1 132 ? 11.095 -2.258 8.084 1.00 45.94 132 GLY A N 1
ATOM 1012 C CA . GLY A 1 132 ? 12.160 -2.869 7.274 1.00 45.94 132 GLY A CA 1
ATOM 1013 C C . GLY A 1 132 ? 12.107 -2.520 5.781 1.00 45.94 132 GLY A C 1
ATOM 1014 O O . GLY A 1 132 ? 13.075 -2.755 5.061 1.00 45.94 132 GLY A O 1
ATOM 1015 N N . VAL A 1 133 ? 11.028 -1.894 5.305 1.00 52.12 133 VAL A N 1
ATOM 1016 C CA . VAL A 1 133 ? 11.013 -1.203 4.013 1.00 52.12 133 VAL A CA 1
ATOM 1017 C C . VAL A 1 133 ? 11.524 0.208 4.274 1.00 52.12 133 VAL A C 1
ATOM 1019 O O . VAL A 1 133 ? 10.754 1.090 4.640 1.00 52.12 133 VAL A O 1
ATOM 1022 N N . VAL A 1 134 ? 12.832 0.424 4.122 1.00 50.25 134 VAL A N 1
ATOM 1023 C CA . VAL A 1 134 ? 13.378 1.787 4.084 1.00 50.25 134 VAL A CA 1
ATOM 1024 C C . VAL A 1 134 ? 12.757 2.469 2.867 1.00 50.25 134 VAL A C 1
ATOM 1026 O O . VAL A 1 134 ? 13.087 2.152 1.725 1.00 50.25 134 VAL A O 1
ATOM 1029 N N . VAL A 1 135 ? 11.768 3.322 3.117 1.00 59.44 135 VAL A N 1
ATOM 1030 C CA . VAL A 1 135 ? 11.164 4.174 2.099 1.00 59.44 135 VAL A CA 1
ATOM 1031 C C . VAL A 1 135 ? 12.150 5.304 1.854 1.00 59.44 135 VAL A C 1
ATOM 1033 O O . VAL A 1 135 ? 12.219 6.264 2.619 1.00 59.44 135 VAL A O 1
ATOM 1036 N N . GLU A 1 136 ? 12.966 5.163 0.815 1.00 62.34 136 GLU A N 1
ATOM 1037 C CA . GLU A 1 136 ? 13.849 6.235 0.380 1.00 62.34 136 GLU A CA 1
ATOM 1038 C C . GLU A 1 136 ? 13.080 7.159 -0.561 1.00 62.34 136 GLU A C 1
ATOM 1040 O O . GLU A 1 136 ? 12.782 6.817 -1.707 1.00 62.34 136 GLU A O 1
ATOM 1045 N N . ILE A 1 137 ? 12.752 8.351 -0.067 1.00 77.81 137 ILE A N 1
ATOM 1046 C CA . ILE A 1 137 ? 12.369 9.462 -0.933 1.00 77.81 137 ILE A CA 1
ATOM 1047 C C . ILE A 1 137 ? 13.680 10.027 -1.502 1.00 77.81 137 ILE A C 1
ATOM 1049 O O . ILE A 1 137 ? 14.541 10.459 -0.725 1.00 77.81 137 ILE A O 1
ATOM 1053 N N . PRO A 1 138 ? 13.883 10.020 -2.833 1.00 78.75 138 PRO A N 1
ATOM 1054 C CA . PRO A 1 138 ? 15.096 10.571 -3.424 1.00 78.75 138 PRO A CA 1
ATOM 1055 C C . PRO A 1 138 ? 15.227 12.051 -3.068 1.00 78.75 138 PRO A C 1
ATOM 1057 O O . PRO A 1 138 ? 14.255 12.780 -3.168 1.00 78.75 138 PRO A O 1
ATOM 1060 N N . LYS A 1 139 ? 16.422 12.532 -2.719 1.00 81.19 139 LYS A N 1
ATOM 1061 C CA . LYS A 1 139 ? 16.649 13.958 -2.388 1.00 81.19 139 LYS A CA 1
ATOM 1062 C C . LYS A 1 139 ? 16.774 14.877 -3.612 1.00 81.19 139 LYS A C 1
ATOM 1064 O O . LYS A 1 139 ? 17.098 16.047 -3.467 1.00 81.19 139 LYS A O 1
ATOM 1069 N N . VAL A 1 140 ? 16.595 14.331 -4.814 1.00 86.62 140 VAL A N 1
ATOM 1070 C CA . VAL A 1 140 ? 16.809 15.046 -6.076 1.00 86.62 140 VAL A CA 1
ATOM 1071 C C . VAL A 1 140 ? 15.540 15.803 -6.438 1.00 86.62 140 VAL A C 1
ATOM 1073 O O . VAL A 1 140 ? 14.470 15.210 -6.522 1.00 86.62 140 VAL A O 1
ATOM 1076 N N . SER A 1 141 ? 15.658 17.096 -6.692 1.00 86.50 141 SER A N 1
ATOM 1077 C CA . SER A 1 141 ? 14.566 17.973 -7.101 1.00 86.50 141 SER A CA 1
ATOM 1078 C C . SER A 1 141 ? 14.571 18.229 -8.615 1.00 86.50 141 SER A C 1
ATOM 1080 O O . SER A 1 141 ? 15.503 17.875 -9.339 1.00 86.50 141 SER A O 1
ATOM 1082 N N . TRP A 1 142 ? 13.517 18.873 -9.127 1.00 86.88 142 TRP A N 1
ATOM 1083 C CA . TRP A 1 142 ? 13.478 19.315 -10.527 1.00 86.88 142 TRP A CA 1
ATOM 1084 C C . TRP A 1 142 ? 14.524 20.389 -10.851 1.00 86.88 142 TRP A C 1
ATOM 1086 O O . TRP A 1 142 ? 14.858 20.559 -12.029 1.00 86.88 142 TRP A O 1
ATOM 1096 N N . GLU A 1 143 ? 14.994 21.118 -9.838 1.00 85.12 143 GLU A N 1
ATOM 1097 C CA . GLU A 1 143 ? 15.975 22.202 -9.950 1.00 85.12 143 GLU A CA 1
ATOM 1098 C C . GLU A 1 143 ? 17.380 21.650 -10.209 1.00 85.12 143 GLU A C 1
ATOM 1100 O O . GLU A 1 143 ? 18.133 22.230 -10.987 1.00 85.12 143 GLU A O 1
ATOM 1105 N N . ASP A 1 144 ? 17.669 20.455 -9.687 1.00 85.06 144 ASP A N 1
ATOM 1106 C CA . ASP A 1 144 ? 18.947 19.754 -9.867 1.00 85.06 144 ASP A CA 1
ATOM 1107 C C . ASP A 1 144 ? 19.162 19.231 -11.301 1.00 85.06 144 ASP A C 1
ATOM 1109 O O . ASP A 1 144 ? 20.224 18.703 -11.637 1.00 85.06 144 ASP A O 1
ATOM 1113 N N . ILE A 1 145 ? 18.156 19.350 -12.175 1.00 85.75 145 ILE A N 1
ATOM 1114 C CA . ILE A 1 145 ? 18.198 18.857 -13.554 1.00 85.75 145 ILE A CA 1
ATOM 1115 C C . ILE A 1 145 ? 18.210 20.046 -14.518 1.00 85.75 145 ILE A C 1
ATOM 1117 O O . ILE A 1 145 ? 17.231 20.778 -14.632 1.00 85.75 145 ILE A O 1
ATOM 1121 N N . GLY A 1 146 ? 19.278 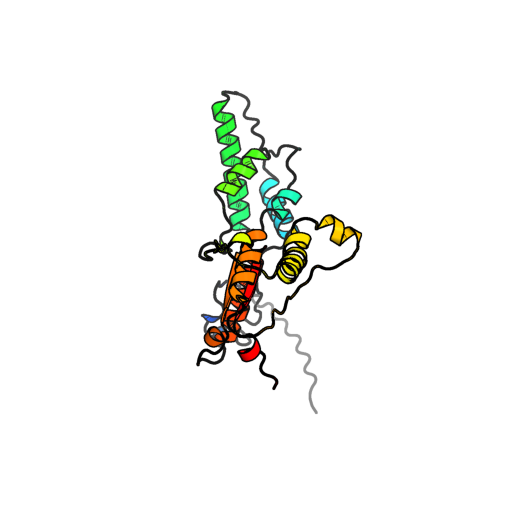20.220 -15.292 1.00 82.94 146 GLY A N 1
ATOM 1122 C CA . GLY A 1 146 ? 19.325 21.238 -16.346 1.00 82.94 146 GLY A CA 1
ATOM 1123 C C . GLY A 1 146 ? 18.439 20.890 -17.554 1.00 82.94 146 GLY A C 1
ATOM 1124 O O . GLY A 1 146 ? 18.460 19.766 -18.049 1.00 82.94 146 GLY A O 1
ATOM 1125 N N . GLY A 1 147 ? 17.678 21.861 -18.072 1.00 86.31 147 GLY A N 1
ATOM 1126 C CA . GLY A 1 147 ? 16.947 21.730 -19.343 1.00 86.31 147 GLY A CA 1
ATOM 1127 C C . GLY A 1 147 ? 15.697 20.833 -19.309 1.00 86.31 147 GLY A C 1
ATOM 1128 O O . GLY A 1 147 ? 15.002 20.744 -18.299 1.00 86.31 147 GLY A O 1
ATOM 1129 N N . LEU A 1 148 ? 15.368 20.221 -20.457 1.00 83.88 148 LEU A N 1
ATOM 1130 C CA . LEU A 1 148 ? 14.283 19.233 -20.643 1.00 83.88 148 LEU A CA 1
ATOM 1131 C C . LEU A 1 148 ? 12.875 19.679 -20.195 1.00 83.88 148 LEU A C 1
ATOM 1133 O O . LEU A 1 148 ? 12.043 18.847 -19.833 1.00 83.88 148 LEU A O 1
ATOM 1137 N N . GLN A 1 149 ? 12.570 20.977 -20.268 1.00 86.12 149 GLN A N 1
ATOM 1138 C CA . GLN A 1 149 ? 11.327 21.555 -19.730 1.00 86.12 149 GLN A CA 1
ATOM 1139 C C . GLN A 1 149 ? 10.049 20.892 -20.270 1.00 86.12 149 GLN A C 1
ATOM 1141 O O . GLN A 1 149 ? 9.111 20.634 -19.517 1.00 86.12 149 GLN A O 1
ATOM 1146 N N . GLY A 1 150 ? 10.029 20.535 -21.559 1.00 87.31 150 GLY A N 1
ATOM 1147 C CA . GLY A 1 150 ? 8.898 19.823 -22.158 1.00 87.31 150 GLY A CA 1
ATOM 1148 C C . GLY A 1 150 ? 8.665 18.430 -21.560 1.00 87.31 150 GLY A C 1
ATOM 1149 O O . GLY A 1 150 ? 7.520 18.034 -21.360 1.00 87.31 150 GLY A O 1
ATOM 1150 N N . ILE A 1 151 ? 9.736 17.697 -21.236 1.00 88.12 151 ILE A N 1
ATOM 1151 C CA . ILE A 1 151 ? 9.654 16.357 -20.633 1.00 88.12 151 ILE A CA 1
ATOM 1152 C C . ILE A 1 151 ? 9.304 16.466 -19.149 1.00 88.12 151 ILE A C 1
ATOM 1154 O O . ILE A 1 151 ? 8.432 15.735 -18.686 1.00 88.12 151 ILE A O 1
ATOM 1158 N N . LYS A 1 152 ? 9.917 17.413 -18.423 1.00 89.12 152 LYS A N 1
ATOM 1159 C CA . LYS A 1 152 ? 9.590 17.689 -17.016 1.00 89.12 152 LYS A CA 1
ATOM 1160 C C . LYS A 1 152 ? 8.102 17.961 -16.836 1.00 89.12 152 LYS A C 1
ATOM 1162 O O . LYS A 1 152 ? 7.467 17.314 -16.014 1.00 89.12 152 LYS A O 1
ATOM 1167 N N . LYS A 1 153 ? 7.526 18.834 -17.672 1.00 89.81 153 LYS A N 1
ATOM 1168 C CA . LYS A 1 153 ? 6.093 19.149 -17.625 1.00 89.81 153 LYS A CA 1
ATOM 1169 C C . LYS A 1 153 ? 5.223 17.916 -17.880 1.00 89.81 153 LYS A C 1
ATOM 1171 O O . LYS A 1 153 ? 4.254 17.710 -17.162 1.00 89.81 153 LYS A O 1
ATOM 1176 N N . LYS A 1 154 ? 5.584 17.069 -18.854 1.00 89.44 154 LYS A N 1
ATOM 1177 C CA . LYS A 1 154 ? 4.863 15.811 -19.123 1.00 89.44 154 LYS A CA 1
ATOM 1178 C C . LYS A 1 154 ? 4.933 14.836 -17.942 1.00 89.44 154 LYS A C 1
ATOM 1180 O O . LYS A 1 154 ? 3.920 14.238 -17.603 1.00 89.44 154 LYS A O 1
ATOM 1185 N N . LEU A 1 155 ? 6.096 14.690 -17.305 1.00 88.25 155 LEU A N 1
ATOM 1186 C CA . LEU A 1 155 ? 6.261 13.829 -16.127 1.00 88.25 155 LEU A CA 1
ATOM 1187 C C . LEU A 1 155 ? 5.502 14.365 -14.908 1.00 88.25 155 LEU A C 1
ATOM 1189 O O . LEU A 1 155 ? 4.818 13.595 -14.243 1.00 88.25 155 LEU A O 1
ATOM 1193 N N . GLN A 1 156 ? 5.559 15.674 -14.655 1.00 88.31 156 GLN A N 1
ATOM 1194 C CA . GLN A 1 156 ? 4.761 16.330 -13.612 1.00 88.31 156 GLN A CA 1
ATOM 1195 C C . GLN A 1 156 ? 3.264 16.082 -13.838 1.00 88.31 156 GLN A C 1
ATOM 1197 O O . GLN A 1 156 ? 2.561 15.637 -12.938 1.00 88.31 156 GLN A O 1
ATOM 1202 N N . GLN A 1 157 ? 2.784 16.271 -15.069 1.00 87.38 157 GLN A N 1
ATOM 1203 C CA . GLN A 1 157 ? 1.394 15.992 -15.436 1.00 87.38 157 GLN A CA 1
ATOM 1204 C C . GLN A 1 157 ? 1.000 14.528 -15.232 1.00 87.38 157 GLN A C 1
ATOM 1206 O O . GLN A 1 157 ? -0.113 14.244 -14.808 1.00 87.38 157 GLN A O 1
ATOM 1211 N N . ALA A 1 158 ? 1.898 13.596 -15.538 1.00 86.12 158 ALA A N 1
ATOM 1212 C CA . ALA A 1 158 ? 1.601 12.175 -15.461 1.00 86.12 158 ALA A CA 1
ATOM 1213 C C . ALA A 1 158 ? 1.619 11.626 -14.027 1.00 86.12 158 ALA A C 1
ATOM 1215 O O . ALA A 1 158 ? 0.844 10.727 -13.721 1.00 86.12 158 ALA A O 1
ATOM 1216 N N . VAL A 1 159 ? 2.495 12.148 -13.163 1.00 85.69 159 VAL A N 1
ATOM 1217 C CA . VAL A 1 159 ? 2.742 11.598 -11.818 1.00 85.69 159 VAL A CA 1
ATOM 1218 C C . VAL A 1 159 ? 2.084 12.437 -10.721 1.00 85.69 159 VAL A C 1
ATOM 1220 O O . VAL A 1 159 ? 1.470 11.898 -9.807 1.00 85.69 159 VAL A O 1
ATOM 1223 N N . GLU A 1 160 ? 2.185 13.762 -10.802 1.00 84.62 160 GLU A N 1
ATOM 1224 C CA . GLU A 1 160 ? 1.782 14.675 -9.727 1.00 84.62 160 GLU A CA 1
ATOM 1225 C C . GLU A 1 160 ? 0.296 15.045 -9.812 1.00 84.62 160 GLU A C 1
ATOM 1227 O O . GLU A 1 160 ? -0.388 15.141 -8.792 1.00 84.62 160 GLU A O 1
ATOM 1232 N N . TRP A 1 161 ? -0.232 15.232 -11.026 1.00 86.12 161 TRP A N 1
ATOM 1233 C CA . TRP A 1 161 ? -1.625 15.653 -11.211 1.00 86.12 161 TRP A CA 1
ATOM 1234 C C . TRP A 1 161 ? -2.650 14.611 -10.755 1.00 86.12 161 TRP A C 1
ATOM 1236 O O . TRP A 1 161 ? -3.617 15.027 -10.120 1.00 86.12 161 TRP A O 1
ATOM 1246 N N . PRO A 1 162 ? -2.469 13.293 -10.985 1.00 84.12 162 PRO A N 1
ATOM 1247 C CA . PRO A 1 162 ? -3.384 12.291 -10.441 1.00 84.12 162 PRO A CA 1
ATOM 1248 C C . PRO A 1 162 ? -3.485 12.323 -8.914 1.00 84.12 162 PRO A C 1
ATOM 1250 O O . PRO A 1 162 ? -4.560 12.099 -8.366 1.00 84.12 162 PRO A O 1
ATOM 1253 N N . LEU A 1 163 ? -2.375 12.628 -8.233 1.00 81.19 163 LEU A N 1
ATOM 1254 C CA . LEU A 1 163 ? -2.320 12.700 -6.774 1.00 81.19 163 LEU A CA 1
ATOM 1255 C C . LEU A 1 163 ? -2.954 13.991 -6.242 1.00 81.19 163 LEU A C 1
ATOM 1257 O O . LEU A 1 163 ? -3.653 13.960 -5.235 1.00 81.19 163 LEU A O 1
ATOM 1261 N N . ARG A 1 164 ? -2.731 15.128 -6.914 1.00 82.50 164 ARG A N 1
ATOM 1262 C CA . ARG A 1 164 ? -3.233 16.442 -6.471 1.00 82.50 164 ARG A CA 1
ATOM 1263 C C . ARG A 1 164 ? -4.658 16.763 -6.914 1.00 82.50 164 ARG A C 1
ATOM 1265 O O . ARG A 1 164 ? -5.329 17.557 -6.263 1.00 82.50 164 ARG A O 1
ATOM 1272 N N . HIS A 1 165 ? -5.110 16.192 -8.024 1.00 83.25 165 HIS A N 1
ATOM 1273 C CA . HIS A 1 165 ? -6.382 16.526 -8.668 1.00 83.25 165 HIS A CA 1
ATOM 1274 C C . HIS A 1 165 ? -7.259 15.286 -8.890 1.00 83.25 165 HIS A C 1
ATOM 1276 O O . HIS A 1 165 ? -7.944 15.185 -9.908 1.00 83.25 165 HIS A O 1
ATOM 1282 N N . SER A 1 166 ? -7.259 14.345 -7.942 1.00 78.88 166 SER A N 1
ATOM 1283 C CA . SER A 1 166 ? -8.024 13.091 -8.022 1.00 78.88 166 SER A CA 1
ATOM 1284 C C . SER A 1 166 ? -9.514 13.309 -8.332 1.00 78.88 166 SER A C 1
ATOM 1286 O O . SER A 1 166 ? -10.080 12.614 -9.175 1.00 78.88 166 SER A O 1
ATOM 1288 N N . GLU A 1 167 ? -10.135 14.331 -7.738 1.00 81.69 167 GLU A N 1
ATOM 1289 C CA . GLU A 1 167 ? -11.545 14.680 -7.954 1.00 81.69 167 GLU A CA 1
ATOM 1290 C C . GLU A 1 167 ? -11.839 15.101 -9.406 1.00 81.69 167 GLU A C 1
ATOM 1292 O O . GLU A 1 167 ? -12.862 14.725 -9.982 1.00 81.69 167 GLU A O 1
ATOM 1297 N N . ALA A 1 168 ? -10.921 15.837 -10.040 1.00 83.69 168 ALA A N 1
ATOM 1298 C CA . ALA A 1 168 ? -11.070 16.242 -11.436 1.00 83.69 168 ALA A CA 1
ATOM 1299 C C . ALA A 1 168 ? -10.989 15.034 -12.383 1.00 83.69 168 ALA A C 1
ATOM 1301 O O . ALA A 1 168 ? -11.774 14.942 -13.325 1.00 83.69 168 ALA A O 1
ATOM 1302 N N . PHE A 1 169 ? -10.090 14.083 -12.108 1.00 83.25 169 PHE A N 1
ATOM 1303 C CA . PHE A 1 169 ? -9.977 12.839 -12.876 1.00 83.25 169 PHE A CA 1
ATOM 1304 C C . PHE A 1 169 ? -11.229 11.966 -12.733 1.00 83.25 169 PHE A C 1
ATOM 1306 O O . PHE A 1 169 ? -11.741 11.471 -13.739 1.00 83.25 169 PHE A O 1
ATOM 1313 N N . ALA A 1 170 ? -11.772 11.849 -11.515 1.00 82.00 170 ALA A N 1
ATOM 1314 C CA . ALA A 1 170 ? -13.004 11.110 -11.251 1.00 82.00 170 ALA A CA 1
ATOM 1315 C C . ALA A 1 170 ? -14.208 11.713 -11.993 1.00 82.00 170 ALA A C 1
ATOM 1317 O O . ALA A 1 170 ? -14.954 10.992 -12.653 1.00 82.00 170 ALA A O 1
ATOM 1318 N N . ARG A 1 171 ? -14.360 13.045 -11.965 1.00 84.69 171 ARG A N 1
ATOM 1319 C CA . ARG A 1 171 ? -15.436 13.755 -12.681 1.00 84.69 171 ARG A CA 1
ATOM 1320 C C . ARG A 1 171 ? -15.352 13.618 -14.199 1.00 84.69 171 ARG A C 1
ATOM 1322 O O . ARG A 1 171 ? -16.382 13.598 -14.864 1.00 84.69 171 ARG A O 1
ATOM 1329 N N . LEU A 1 172 ? -14.138 13.568 -14.744 1.00 86.19 172 LEU A N 1
ATOM 1330 C CA . LEU A 1 172 ? -13.900 13.422 -16.181 1.00 86.19 172 LEU A CA 1
ATOM 1331 C C . LEU A 1 172 ? -13.940 11.956 -16.644 1.00 86.19 172 LEU A C 1
ATOM 1333 O O . LEU A 1 172 ? -13.891 11.709 -17.846 1.00 86.19 172 LEU A O 1
ATOM 1337 N N . GLY A 1 173 ? -14.011 10.991 -15.719 1.00 82.88 173 GLY A N 1
ATOM 1338 C CA . GLY A 1 173 ? -13.964 9.562 -16.035 1.00 82.88 173 GLY A CA 1
ATOM 1339 C C . GLY A 1 173 ? -12.627 9.116 -16.638 1.00 82.88 173 GLY A C 1
ATOM 1340 O O . GLY A 1 173 ? -12.581 8.130 -17.370 1.00 82.88 173 GLY A O 1
ATOM 1341 N N . VAL A 1 174 ? -11.542 9.851 -16.373 1.00 82.94 174 VAL A N 1
ATOM 1342 C CA . VAL A 1 174 ? -10.217 9.570 -16.939 1.00 82.94 174 VAL A CA 1
ATOM 1343 C C . VAL A 1 174 ? -9.406 8.767 -15.930 1.00 82.94 174 VAL A C 1
ATOM 1345 O O . VAL A 1 174 ? -9.192 9.205 -14.802 1.00 82.94 174 VAL A O 1
ATOM 1348 N N . SER A 1 175 ? -8.916 7.596 -16.336 1.00 74.50 175 SER A N 1
ATOM 1349 C CA . SER A 1 175 ? -7.999 6.801 -15.517 1.00 74.50 175 SER A CA 1
ATOM 1350 C C . SER A 1 175 ? -6.586 7.401 -15.530 1.00 74.50 175 SER A C 1
ATOM 1352 O O . SER A 1 175 ? -6.120 7.812 -16.600 1.00 74.50 175 SER A O 1
ATOM 1354 N N . PRO A 1 176 ? -5.864 7.407 -14.396 1.00 77.94 176 PRO A N 1
ATOM 1355 C CA . PRO A 1 176 ? -4.477 7.855 -14.357 1.00 77.94 176 PRO A CA 1
ATOM 1356 C C . PRO A 1 176 ? -3.563 6.969 -15.216 1.00 77.94 176 PRO A C 1
ATOM 1358 O O . PRO A 1 176 ? -3.872 5.815 -15.522 1.00 77.94 176 PRO A O 1
ATOM 1361 N N . LEU A 1 177 ? -2.420 7.521 -15.626 1.00 76.62 177 LEU A N 1
ATOM 1362 C CA . LEU A 1 177 ? -1.427 6.786 -16.406 1.00 76.62 177 LEU A CA 1
ATOM 1363 C C . LEU A 1 177 ? -0.758 5.725 -15.523 1.00 76.62 177 LEU A C 1
ATOM 1365 O O . LEU A 1 177 ? -0.156 6.049 -14.505 1.00 76.62 177 LEU A O 1
ATOM 1369 N N . HIS A 1 178 ? -0.839 4.459 -15.935 1.00 79.44 178 HIS A N 1
ATOM 1370 C CA . HIS A 1 178 ? -0.277 3.331 -15.180 1.00 79.44 178 HIS A CA 1
ATOM 1371 C C . HIS A 1 178 ? 1.211 3.085 -15.470 1.00 79.44 178 HIS A C 1
ATOM 1373 O O . HIS A 1 178 ? 1.889 2.423 -14.690 1.00 79.44 178 HIS A O 1
ATOM 1379 N N . GLY A 1 179 ? 1.727 3.590 -16.593 1.00 85.75 179 GLY A N 1
ATOM 1380 C CA . GLY A 1 179 ? 3.106 3.361 -17.012 1.00 85.75 179 GLY A CA 1
ATOM 1381 C C . GLY A 1 179 ? 3.634 4.489 -17.888 1.00 85.75 179 GLY A C 1
ATOM 1382 O O . GLY A 1 179 ? 2.920 5.019 -18.739 1.00 85.75 179 GLY A O 1
ATOM 1383 N N . ILE A 1 180 ? 4.898 4.849 -17.671 1.00 89.19 180 ILE A N 1
ATOM 1384 C CA . ILE A 1 180 ? 5.619 5.870 -18.433 1.00 89.19 180 ILE A CA 1
ATOM 1385 C C . ILE A 1 180 ? 6.921 5.239 -18.916 1.00 89.19 180 ILE A C 1
ATOM 1387 O O . ILE A 1 180 ? 7.749 4.832 -18.105 1.00 89.19 180 ILE A O 1
ATOM 1391 N N . LEU A 1 181 ? 7.113 5.177 -20.232 1.00 88.31 181 LEU A N 1
ATOM 1392 C CA . LEU A 1 181 ? 8.359 4.703 -20.827 1.00 88.31 181 LEU A CA 1
ATOM 1393 C C . LEU A 1 181 ? 9.231 5.901 -21.212 1.00 88.31 181 LEU A C 1
ATOM 1395 O O . LEU A 1 181 ? 8.903 6.651 -22.133 1.00 88.31 181 LEU A O 1
ATOM 1399 N N . LEU A 1 182 ? 10.351 6.079 -20.511 1.00 87.69 182 LEU A N 1
ATOM 1400 C CA . LEU A 1 182 ? 11.361 7.077 -20.859 1.00 87.69 182 LEU A CA 1
ATOM 1401 C C . LEU A 1 182 ? 12.386 6.452 -21.806 1.00 87.69 182 LEU A C 1
ATOM 1403 O O . LEU A 1 182 ? 13.159 5.588 -21.403 1.00 87.69 182 LEU A O 1
ATOM 1407 N N . HIS A 1 183 ? 12.426 6.917 -23.053 1.00 87.69 183 HIS A N 1
ATOM 1408 C CA . HIS A 1 183 ? 13.393 6.461 -24.050 1.00 87.69 183 HIS A CA 1
ATOM 1409 C C . HIS A 1 183 ? 14.333 7.598 -24.469 1.00 87.69 183 HIS A C 1
ATOM 1411 O O . HIS A 1 183 ? 13.968 8.773 -24.469 1.00 87.69 183 HIS A O 1
ATOM 1417 N N . GLY A 1 184 ? 15.567 7.247 -24.822 1.00 86.06 184 GLY A N 1
ATOM 1418 C CA . GLY A 1 184 ? 16.590 8.195 -25.258 1.00 86.06 184 GLY A CA 1
ATOM 1419 C C . GLY A 1 184 ? 17.996 7.617 -25.098 1.00 86.06 184 GLY A C 1
ATOM 1420 O O . GLY A 1 184 ? 18.148 6.593 -24.423 1.00 86.06 184 GLY A O 1
ATOM 1421 N N . PRO A 1 185 ? 19.023 8.263 -25.672 1.00 83.19 185 PRO A N 1
ATOM 1422 C CA . PRO A 1 185 ? 20.396 7.778 -25.589 1.00 83.19 185 PRO A CA 1
ATOM 1423 C C . PRO A 1 185 ? 20.887 7.655 -24.130 1.00 83.19 185 PRO A C 1
ATOM 1425 O O . PRO A 1 185 ? 20.315 8.273 -23.214 1.00 83.19 185 PRO A O 1
ATOM 1428 N N . PRO A 1 186 ? 21.899 6.808 -23.866 1.00 81.25 186 PRO A N 1
ATOM 1429 C CA . PRO A 1 186 ? 22.506 6.713 -22.540 1.00 81.25 186 PRO A CA 1
ATOM 1430 C C . PRO A 1 186 ? 23.072 8.079 -22.120 1.00 81.25 186 PRO A C 1
ATOM 1432 O O . PRO A 1 186 ? 23.486 8.875 -22.958 1.00 81.25 186 PRO A O 1
ATOM 1435 N N . GLY A 1 187 ? 23.033 8.382 -20.821 1.00 77.06 187 GLY A N 1
ATOM 1436 C CA . GLY A 1 187 ? 23.523 9.662 -20.288 1.00 77.06 187 GLY A CA 1
ATOM 1437 C C . GLY A 1 187 ? 22.519 10.825 -20.279 1.00 77.06 187 GLY A C 1
ATOM 1438 O O . GLY A 1 187 ? 22.812 11.856 -19.687 1.00 77.06 187 GLY A O 1
ATOM 1439 N N . CYS A 1 188 ? 21.304 10.679 -20.826 1.00 79.81 188 CYS A N 1
ATOM 1440 C CA . CYS A 1 188 ? 20.272 11.737 -20.798 1.00 79.81 188 CYS A CA 1
ATOM 1441 C C . CYS A 1 188 ? 19.467 11.834 -19.482 1.00 79.81 188 CYS A C 1
ATOM 1443 O O . CYS A 1 188 ? 18.273 12.129 -19.513 1.00 79.81 188 CYS A O 1
ATOM 1445 N N . SER A 1 189 ? 20.083 11.544 -18.332 1.00 82.38 189 SER A N 1
ATOM 1446 C CA . SER A 1 189 ? 19.490 11.731 -16.991 1.00 82.38 189 SER A CA 1
ATOM 1447 C C . SER A 1 189 ? 18.102 11.094 -16.768 1.00 82.38 189 SER A C 1
ATOM 1449 O O . SER A 1 189 ? 17.344 11.565 -15.924 1.00 82.38 189 SER A O 1
ATOM 1451 N N . LYS A 1 190 ? 17.753 10.015 -17.487 1.00 88.75 190 LYS A N 1
ATOM 1452 C CA . LYS A 1 190 ? 16.443 9.334 -17.381 1.00 88.75 190 LYS A CA 1
ATOM 1453 C C . LYS A 1 190 ? 16.160 8.860 -15.950 1.00 88.75 190 LYS A C 1
ATOM 1455 O O . LYS A 1 190 ? 15.108 9.166 -15.394 1.00 88.75 190 LYS A O 1
ATOM 1460 N N . THR A 1 191 ? 17.145 8.212 -15.329 1.00 87.00 191 THR A N 1
ATOM 1461 C CA . THR A 1 191 ? 17.095 7.761 -13.930 1.00 87.00 191 THR A CA 1
ATOM 1462 C C . THR A 1 191 ? 16.952 8.942 -12.963 1.00 87.00 191 THR A C 1
ATOM 1464 O O . THR A 1 191 ? 16.169 8.888 -12.017 1.00 87.00 191 THR A O 1
ATOM 1467 N N . THR A 1 192 ? 17.647 10.055 -13.218 1.00 88.81 192 THR A N 1
ATOM 1468 C CA . THR A 1 192 ? 17.559 11.276 -12.399 1.00 88.81 192 THR A CA 1
ATOM 1469 C C . THR A 1 192 ? 16.193 11.958 -12.522 1.00 88.81 192 THR A C 1
ATOM 1471 O O . THR A 1 192 ? 15.641 12.387 -11.514 1.00 88.81 192 THR A O 1
ATOM 1474 N N . LEU A 1 193 ? 15.606 12.010 -13.725 1.00 89.81 193 LEU A N 1
ATOM 1475 C CA . LEU A 1 193 ? 14.254 12.537 -13.960 1.00 89.81 193 LEU A CA 1
ATOM 1476 C C . LEU A 1 193 ? 13.193 11.730 -13.208 1.00 89.81 193 LEU A C 1
ATOM 1478 O O . LEU A 1 193 ? 12.292 12.319 -12.615 1.00 89.81 193 LEU A O 1
ATOM 1482 N N . ALA A 1 194 ? 13.311 10.400 -13.199 1.00 89.75 194 ALA A N 1
ATOM 1483 C CA . ALA A 1 194 ? 12.403 9.541 -12.445 1.00 89.75 194 ALA A CA 1
ATOM 1484 C C . ALA A 1 194 ? 12.515 9.782 -10.929 1.00 89.75 194 ALA A C 1
ATOM 1486 O O . ALA A 1 194 ? 11.497 9.901 -10.248 1.00 89.75 194 ALA A O 1
ATOM 1487 N N . LYS A 1 195 ? 13.741 9.938 -10.409 1.00 89.12 195 LYS A N 1
ATOM 1488 C CA . LYS A 1 195 ? 13.984 10.287 -8.999 1.00 89.12 195 LYS A CA 1
ATOM 1489 C C . LYS A 1 195 ? 13.402 11.655 -8.628 1.00 89.12 195 LYS A C 1
ATOM 1491 O O . LYS A 1 195 ? 12.756 11.768 -7.591 1.00 89.12 195 LYS A O 1
ATOM 1496 N N . ALA A 1 196 ? 13.566 12.662 -9.487 1.00 89.62 196 ALA A N 1
ATOM 1497 C CA . ALA A 1 196 ? 12.989 13.991 -9.276 1.00 89.62 196 ALA A CA 1
ATOM 1498 C C . ALA A 1 196 ? 11.454 13.986 -9.308 1.00 89.62 196 ALA A C 1
ATOM 1500 O O . ALA A 1 196 ? 10.819 14.658 -8.494 1.00 89.62 196 ALA A O 1
ATOM 1501 N N . ALA A 1 197 ? 10.851 13.190 -10.196 1.00 88.44 197 ALA A N 1
ATOM 1502 C CA . ALA A 1 197 ? 9.404 12.995 -10.224 1.00 88.44 197 ALA A CA 1
ATOM 1503 C C . ALA A 1 197 ? 8.890 12.346 -8.929 1.00 88.44 197 ALA A C 1
ATOM 1505 O O . ALA A 1 197 ? 7.890 12.800 -8.379 1.00 88.44 197 ALA A O 1
ATOM 1506 N N . ALA A 1 198 ? 9.598 11.336 -8.412 1.00 88.31 198 ALA A N 1
ATOM 1507 C CA . ALA A 1 198 ? 9.257 10.692 -7.144 1.00 88.31 198 ALA A CA 1
ATOM 1508 C C . ALA A 1 198 ? 9.350 11.659 -5.959 1.00 88.31 198 ALA A C 1
ATOM 1510 O O . ALA A 1 198 ? 8.427 11.730 -5.151 1.00 88.31 198 ALA A O 1
ATOM 1511 N N . HIS A 1 199 ? 10.417 12.460 -5.898 1.00 87.88 199 HIS A N 1
ATOM 1512 C CA . HIS A 1 199 ? 10.584 13.479 -4.864 1.00 87.88 199 HIS A CA 1
ATOM 1513 C C . HIS A 1 199 ? 9.470 14.535 -4.906 1.00 87.88 199 HIS A C 1
ATOM 1515 O O . HIS A 1 199 ? 8.877 14.856 -3.878 1.00 87.88 199 HIS A O 1
ATOM 1521 N N . ALA A 1 200 ? 9.132 15.047 -6.093 1.00 85.38 200 ALA A N 1
ATOM 1522 C CA . ALA A 1 200 ? 8.074 16.045 -6.249 1.00 85.38 200 ALA A CA 1
ATOM 1523 C C . ALA A 1 200 ? 6.683 15.507 -5.877 1.00 85.38 200 ALA A C 1
ATOM 1525 O O . ALA A 1 200 ? 5.867 16.234 -5.311 1.00 85.38 200 ALA A O 1
ATOM 1526 N N . ALA A 1 201 ? 6.435 14.226 -6.152 1.00 84.38 201 ALA A N 1
ATOM 1527 C CA . ALA A 1 201 ? 5.217 13.530 -5.758 1.00 84.38 201 ALA A CA 1
ATOM 1528 C C . ALA A 1 201 ? 5.211 13.077 -4.285 1.00 84.38 201 ALA A C 1
ATOM 1530 O O . ALA A 1 201 ? 4.206 12.526 -3.843 1.00 84.38 201 ALA A O 1
ATOM 1531 N N . GLN A 1 202 ? 6.310 13.282 -3.540 1.00 83.44 202 GLN A N 1
ATOM 1532 C CA . GLN A 1 202 ? 6.527 12.722 -2.197 1.00 83.44 202 GLN A CA 1
ATOM 1533 C C . GLN A 1 202 ? 6.229 11.212 -2.151 1.00 83.44 202 GLN A C 1
ATOM 1535 O O . GLN A 1 202 ? 5.628 10.698 -1.209 1.00 83.44 202 GLN A O 1
ATOM 1540 N N . ALA A 1 203 ? 6.630 10.512 -3.214 1.00 85.19 203 ALA A N 1
ATOM 1541 C CA . ALA A 1 203 ? 6.356 9.101 -3.426 1.00 85.19 203 ALA A CA 1
ATOM 1542 C C . ALA A 1 203 ? 7.594 8.244 -3.135 1.00 85.19 203 ALA A C 1
ATOM 1544 O O . ALA A 1 203 ? 8.731 8.632 -3.415 1.00 85.19 203 ALA A O 1
ATOM 1545 N N . SER A 1 204 ? 7.356 7.038 -2.625 1.00 85.06 204 SER A N 1
ATOM 1546 C CA . SER A 1 204 ? 8.391 6.028 -2.387 1.00 85.06 204 SER A CA 1
ATOM 1547 C C . SER A 1 204 ? 9.046 5.606 -3.706 1.00 85.06 204 SER A C 1
ATOM 1549 O O . SER A 1 204 ? 8.332 5.223 -4.632 1.00 85.06 204 SER A O 1
ATOM 1551 N N . PHE A 1 205 ? 10.378 5.625 -3.811 1.00 87.94 205 PHE A N 1
ATOM 1552 C CA . PHE A 1 205 ? 11.077 5.228 -5.039 1.00 87.94 205 PHE A CA 1
ATOM 1553 C C . PHE A 1 205 ? 11.675 3.822 -4.917 1.00 87.94 205 PHE A C 1
ATOM 1555 O O . PHE A 1 205 ? 12.525 3.571 -4.068 1.00 87.94 205 PHE A O 1
ATOM 1562 N N . PHE A 1 206 ? 11.258 2.910 -5.794 1.00 87.88 206 PHE A N 1
ATOM 1563 C CA . PHE A 1 206 ? 11.806 1.559 -5.903 1.00 87.88 206 PHE A CA 1
ATOM 1564 C C . PHE A 1 206 ? 12.568 1.444 -7.220 1.00 87.88 206 PHE A C 1
ATOM 1566 O O . PHE A 1 206 ? 11.964 1.558 -8.281 1.00 87.88 206 PHE A O 1
ATOM 1573 N N . SER A 1 207 ? 13.878 1.221 -7.164 1.00 85.56 207 SER A N 1
ATOM 1574 C CA . SER A 1 207 ? 14.697 0.975 -8.355 1.00 85.56 207 SER A CA 1
ATOM 1575 C C . SER A 1 207 ? 14.893 -0.524 -8.537 1.00 85.56 207 SER A C 1
ATOM 1577 O O . SER A 1 207 ? 15.232 -1.200 -7.571 1.00 85.56 207 SER A O 1
ATOM 1579 N N . LEU A 1 208 ? 14.705 -1.020 -9.756 1.00 85.50 208 LEU A N 1
ATOM 1580 C CA . LEU A 1 208 ? 15.075 -2.372 -10.167 1.00 85.50 208 LEU A CA 1
ATOM 1581 C C . LEU A 1 208 ? 15.959 -2.274 -11.403 1.00 85.50 208 LEU A C 1
ATOM 1583 O O . LEU A 1 208 ? 15.556 -1.670 -12.398 1.00 85.50 208 LEU A O 1
ATOM 1587 N N . SER A 1 209 ? 17.152 -2.857 -11.345 1.00 81.25 209 SER A N 1
ATOM 1588 C CA . SER A 1 209 ? 18.033 -2.964 -12.514 1.00 81.25 209 SER A CA 1
ATOM 1589 C C . SER A 1 209 ? 17.807 -4.293 -13.237 1.00 81.25 209 SER A C 1
ATOM 1591 O O . SER A 1 209 ? 17.583 -5.324 -12.598 1.00 81.25 209 SER A O 1
ATOM 1593 N N . GLY A 1 210 ? 17.922 -4.300 -14.569 1.00 74.31 210 GLY A N 1
ATOM 1594 C CA . GLY A 1 210 ? 17.934 -5.533 -15.360 1.00 74.31 210 GLY A CA 1
ATOM 1595 C C . GLY A 1 210 ? 18.948 -6.569 -14.854 1.00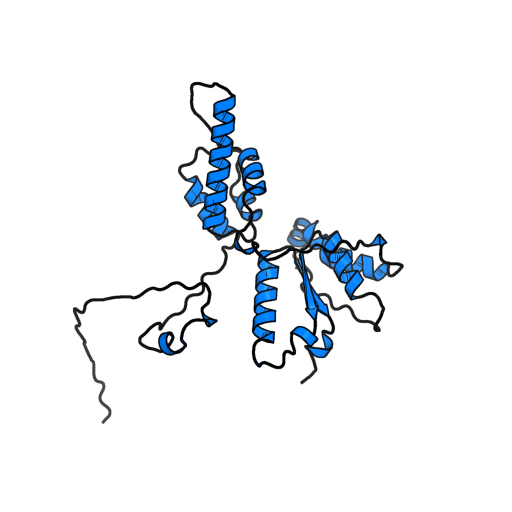 74.31 210 GLY A C 1
ATOM 1596 O O . GLY A 1 210 ? 18.638 -7.760 -14.837 1.00 74.31 210 GLY A O 1
ATOM 1597 N N . ALA A 1 211 ? 20.102 -6.127 -14.342 1.00 72.12 211 ALA A N 1
ATOM 1598 C CA . ALA A 1 211 ? 21.117 -6.999 -13.750 1.00 72.12 211 ALA A CA 1
ATOM 1599 C C . ALA A 1 211 ? 20.653 -7.701 -12.457 1.00 72.12 211 ALA A C 1
ATOM 1601 O O . ALA A 1 211 ? 21.026 -8.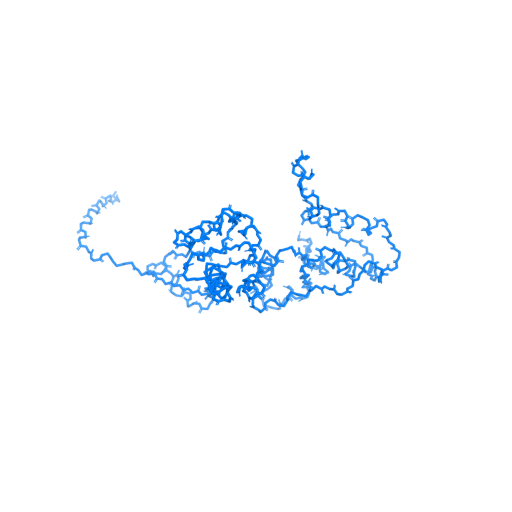845 -12.216 1.00 72.12 211 ALA A O 1
ATOM 1602 N N . GLU A 1 212 ? 19.818 -7.054 -11.636 1.00 71.50 212 GLU A N 1
ATOM 1603 C CA . GLU A 1 212 ? 19.267 -7.651 -10.405 1.00 71.50 212 GLU A CA 1
ATOM 1604 C C . GLU A 1 212 ? 18.199 -8.707 -10.711 1.00 71.50 212 GLU A C 1
ATOM 1606 O O . GLU A 1 212 ? 18.000 -9.651 -9.948 1.00 71.50 212 GLU A O 1
ATOM 1611 N N . LEU A 1 213 ? 17.504 -8.543 -11.837 1.00 72.00 213 LEU A N 1
ATOM 1612 C CA . LEU A 1 213 ? 16.451 -9.450 -12.285 1.00 72.00 213 LEU A CA 1
ATOM 1613 C C . LEU A 1 213 ? 17.006 -10.667 -13.029 1.00 72.00 213 LEU A C 1
ATOM 1615 O O . LEU A 1 213 ? 16.421 -11.747 -12.956 1.00 72.00 213 LEU A O 1
ATOM 1619 N N . TYR A 1 214 ? 18.151 -10.506 -13.694 1.00 67.50 214 TYR A N 1
ATOM 1620 C CA . TYR A 1 214 ? 18.951 -11.578 -14.284 1.00 67.50 214 TYR A CA 1
ATOM 1621 C C . TYR A 1 214 ? 19.960 -12.138 -13.264 1.00 67.50 214 TYR A C 1
ATOM 1623 O O . TYR A 1 214 ? 21.169 -12.139 -13.493 1.00 67.50 214 TYR A O 1
ATOM 1631 N N . SER A 1 215 ? 19.492 -12.641 -12.117 1.00 61.78 215 SER A N 1
ATOM 1632 C CA . SER A 1 215 ? 20.365 -13.468 -11.272 1.00 61.78 215 SER A CA 1
ATOM 1633 C C . SER A 1 215 ? 20.574 -14.843 -11.932 1.00 61.78 215 SER A C 1
ATOM 1635 O O . SER A 1 215 ? 19.725 -15.334 -12.678 1.00 61.78 215 SER A O 1
ATOM 1637 N N . MET A 1 216 ? 21.719 -15.489 -11.681 1.00 51.47 216 MET A N 1
ATOM 1638 C CA . MET A 1 216 ? 22.040 -16.817 -12.242 1.00 51.47 216 MET A CA 1
ATOM 1639 C C . MET A 1 216 ? 21.117 -17.942 -11.724 1.00 51.47 216 MET A C 1
ATOM 1641 O O . MET A 1 216 ? 21.216 -19.078 -12.189 1.00 51.47 216 MET A O 1
ATOM 1645 N N . TYR A 1 217 ? 20.224 -17.646 -10.775 1.00 55.72 217 TYR A N 1
ATOM 1646 C CA . TYR A 1 217 ? 19.319 -18.600 -10.148 1.00 55.72 217 TYR A CA 1
ATOM 1647 C C . TYR A 1 217 ? 17.902 -18.469 -10.717 1.00 55.72 217 TYR A C 1
ATOM 1649 O O . TYR A 1 217 ? 17.240 -17.435 -10.615 1.00 55.72 217 TYR A O 1
ATOM 1657 N N . VAL A 1 218 ? 17.409 -19.560 -11.305 1.00 60.50 218 VAL A N 1
ATOM 1658 C CA . VAL A 1 218 ? 16.058 -19.644 -11.874 1.00 60.50 218 VAL A CA 1
ATOM 1659 C C . VAL A 1 218 ? 15.012 -19.379 -10.780 1.00 60.50 218 VAL A C 1
ATOM 1661 O O . VAL A 1 218 ? 14.921 -20.129 -9.813 1.00 60.50 218 VAL A O 1
ATOM 1664 N N . GLY A 1 219 ? 14.205 -18.327 -10.948 1.00 67.44 219 GLY A N 1
ATOM 1665 C CA . GLY A 1 219 ? 13.057 -18.006 -10.086 1.00 67.44 219 GLY A CA 1
ATOM 1666 C C . GLY A 1 219 ? 13.285 -16.903 -9.043 1.00 67.44 219 GLY A C 1
ATOM 1667 O O . GLY A 1 219 ? 12.312 -16.310 -8.576 1.00 67.44 219 GLY A O 1
ATOM 1668 N N . GLU A 1 220 ? 14.533 -16.547 -8.723 1.00 74.00 220 GLU A N 1
ATOM 1669 C CA . GLU A 1 220 ? 14.817 -15.442 -7.789 1.00 74.00 220 GLU A CA 1
ATOM 1670 C C . GLU A 1 220 ? 14.392 -14.082 -8.353 1.00 74.00 220 GLU A C 1
ATOM 1672 O O . GLU A 1 220 ? 13.780 -13.287 -7.639 1.00 74.00 220 GLU A O 1
ATOM 1677 N N . GLY A 1 221 ? 14.635 -13.836 -9.646 1.00 76.44 221 GLY A N 1
ATOM 1678 C CA . GLY A 1 221 ? 14.224 -12.597 -10.314 1.00 76.44 221 GLY A CA 1
ATOM 1679 C C . GLY A 1 221 ? 12.705 -12.381 -10.300 1.00 76.44 221 GLY A C 1
ATOM 1680 O O . GLY A 1 221 ? 12.231 -11.273 -10.051 1.00 76.44 221 GLY A O 1
ATOM 1681 N N . GLU A 1 222 ? 11.916 -13.446 -10.481 1.00 76.38 222 GLU A N 1
ATOM 1682 C CA . GLU A 1 222 ? 10.450 -13.379 -10.401 1.00 76.38 222 GLU A CA 1
ATOM 1683 C C . GLU A 1 222 ? 9.978 -13.103 -8.967 1.00 76.38 222 GLU A C 1
ATOM 1685 O O . GLU A 1 222 ? 9.109 -12.255 -8.739 1.00 76.38 222 GLU A O 1
ATOM 1690 N N . ALA A 1 223 ? 10.577 -13.778 -7.982 1.00 79.50 223 ALA A N 1
ATOM 1691 C CA . ALA A 1 223 ? 10.282 -13.536 -6.576 1.00 79.50 223 ALA A CA 1
ATOM 1692 C C . ALA A 1 223 ? 10.628 -12.092 -6.169 1.00 79.50 223 ALA A C 1
ATOM 1694 O O . ALA A 1 223 ? 9.844 -11.454 -5.461 1.00 79.50 223 ALA A O 1
ATOM 1695 N N . LEU A 1 224 ? 11.753 -11.553 -6.652 1.00 81.19 224 LEU A N 1
ATOM 1696 C CA . LEU A 1 224 ? 12.175 -10.171 -6.431 1.00 81.19 224 LEU A CA 1
ATOM 1697 C C . LEU A 1 224 ? 11.201 -9.169 -7.063 1.00 81.19 224 LEU A C 1
ATOM 1699 O O . LEU A 1 224 ? 10.783 -8.226 -6.385 1.00 81.19 224 LEU A O 1
ATOM 1703 N N . LEU A 1 225 ? 10.773 -9.396 -8.311 1.00 84.12 225 LEU A N 1
ATOM 1704 C CA . LEU A 1 225 ? 9.741 -8.586 -8.969 1.00 84.12 225 LEU A CA 1
ATOM 1705 C C . LEU A 1 225 ? 8.454 -8.581 -8.152 1.00 84.12 225 LEU A C 1
ATOM 1707 O O . LEU A 1 225 ? 7.973 -7.518 -7.752 1.00 84.12 225 LEU A O 1
ATOM 1711 N N . ARG A 1 226 ? 7.920 -9.767 -7.842 1.00 83.31 226 ARG A N 1
ATOM 1712 C CA . ARG A 1 226 ? 6.668 -9.917 -7.090 1.00 83.31 226 ARG A CA 1
ATOM 1713 C C . ARG A 1 226 ? 6.749 -9.225 -5.731 1.00 83.31 226 ARG A C 1
ATOM 1715 O O . ARG A 1 226 ? 5.837 -8.484 -5.359 1.00 83.31 226 ARG A O 1
ATOM 1722 N N . ASN A 1 227 ? 7.853 -9.414 -5.012 1.00 81.06 227 ASN A N 1
ATOM 1723 C CA . ASN A 1 227 ? 8.075 -8.779 -3.718 1.00 81.06 227 ASN A CA 1
ATOM 1724 C C . ASN A 1 227 ? 8.202 -7.257 -3.826 1.00 81.06 227 ASN A C 1
ATOM 1726 O O . ASN A 1 227 ? 7.657 -6.554 -2.975 1.00 81.06 227 ASN A O 1
ATOM 1730 N N . THR A 1 228 ? 8.860 -6.738 -4.863 1.00 85.25 228 THR A N 1
ATOM 1731 C CA . THR A 1 228 ? 9.000 -5.291 -5.081 1.00 85.25 228 THR A CA 1
ATOM 1732 C C . THR A 1 228 ? 7.655 -4.642 -5.376 1.00 85.25 228 THR A C 1
ATOM 1734 O O . THR A 1 228 ? 7.302 -3.668 -4.716 1.00 85.25 228 THR A O 1
ATOM 1737 N N . PHE A 1 229 ? 6.844 -5.222 -6.265 1.00 87.19 229 PHE A N 1
ATOM 1738 C CA . PHE A 1 229 ? 5.484 -4.731 -6.511 1.00 87.19 229 PHE A CA 1
ATOM 1739 C C . PHE A 1 229 ? 4.608 -4.802 -5.258 1.00 87.19 229 PHE A C 1
ATOM 1741 O O . PHE A 1 229 ? 3.853 -3.868 -4.985 1.00 87.19 229 PHE A O 1
ATOM 1748 N N . ARG A 1 230 ? 4.723 -5.875 -4.464 1.00 81.94 230 ARG A N 1
ATOM 1749 C CA . ARG A 1 230 ? 4.006 -5.987 -3.187 1.00 81.94 230 ARG A CA 1
ATOM 1750 C C . ARG A 1 230 ? 4.398 -4.852 -2.240 1.00 81.94 230 ARG A C 1
ATOM 1752 O O . ARG A 1 230 ? 3.523 -4.152 -1.745 1.00 81.94 230 ARG A O 1
ATOM 1759 N N . ARG A 1 231 ? 5.701 -4.624 -2.039 1.00 80.25 231 ARG A N 1
ATOM 1760 C CA . ARG A 1 231 ? 6.228 -3.532 -1.198 1.00 80.25 231 ARG A CA 1
ATOM 1761 C C . ARG A 1 231 ? 5.807 -2.155 -1.707 1.00 80.25 231 ARG A C 1
ATOM 1763 O O . ARG A 1 231 ? 5.424 -1.312 -0.905 1.00 80.25 231 ARG A O 1
ATOM 1770 N N . ALA A 1 232 ? 5.819 -1.944 -3.019 1.00 84.94 232 ALA A N 1
ATOM 1771 C CA . ALA A 1 232 ? 5.413 -0.686 -3.626 1.00 84.94 232 ALA A CA 1
ATOM 1772 C C . ALA A 1 232 ? 3.931 -0.368 -3.388 1.00 84.94 232 ALA A C 1
ATOM 1774 O O . ALA A 1 232 ? 3.611 0.770 -3.050 1.00 84.94 232 ALA A O 1
ATOM 1775 N N . ARG A 1 233 ? 3.031 -1.357 -3.485 1.00 82.69 233 ARG A N 1
ATOM 1776 C CA . ARG A 1 233 ? 1.601 -1.163 -3.166 1.00 82.69 233 ARG A CA 1
ATOM 1777 C C . ARG A 1 233 ? 1.378 -0.792 -1.701 1.00 82.69 233 ARG A C 1
ATOM 1779 O O . ARG A 1 233 ? 0.521 0.028 -1.403 1.00 82.69 233 ARG A O 1
ATOM 1786 N N . LEU A 1 234 ? 2.159 -1.383 -0.800 1.00 75.75 234 LEU A N 1
ATOM 1787 C CA . LEU A 1 234 ? 2.078 -1.114 0.637 1.00 75.75 234 LEU A CA 1
ATOM 1788 C C . LEU A 1 234 ? 2.610 0.275 1.000 1.00 75.75 234 LEU A C 1
ATOM 1790 O O . LEU A 1 234 ? 2.085 0.915 1.904 1.00 75.75 234 LEU A O 1
ATOM 1794 N N . ALA A 1 235 ? 3.622 0.744 0.271 1.00 78.00 235 ALA A N 1
ATOM 1795 C CA . ALA A 1 235 ? 4.225 2.063 0.424 1.00 78.00 235 ALA A CA 1
ATOM 1796 C C . ALA A 1 235 ? 3.621 3.116 -0.529 1.00 78.00 235 ALA A C 1
ATOM 1798 O O . ALA A 1 235 ? 4.300 4.085 -0.874 1.00 78.00 235 ALA A O 1
ATOM 1799 N N . ALA A 1 236 ? 2.385 2.911 -1.006 1.00 79.44 236 ALA A N 1
ATOM 1800 C CA . ALA A 1 236 ? 1.714 3.842 -1.908 1.00 79.44 236 ALA A CA 1
ATOM 1801 C C . ALA A 1 236 ? 1.462 5.204 -1.217 1.00 79.44 236 ALA A C 1
ATOM 1803 O O . ALA A 1 236 ? 1.005 5.215 -0.071 1.00 79.44 236 ALA A O 1
ATOM 1804 N N . PRO A 1 237 ? 1.705 6.346 -1.893 1.00 84.06 237 PRO A N 1
ATOM 1805 C CA . PRO A 1 237 ? 2.105 6.495 -3.297 1.00 84.06 237 PRO A CA 1
ATOM 1806 C C . PRO A 1 237 ? 3.567 6.093 -3.557 1.00 84.06 237 PRO A C 1
ATOM 1808 O O . PRO A 1 237 ? 4.477 6.460 -2.816 1.00 84.06 237 PRO A O 1
ATOM 1811 N N . SER A 1 238 ? 3.801 5.339 -4.634 1.00 87.25 238 SER A N 1
ATOM 1812 C CA . SER A 1 238 ? 5.123 4.805 -4.974 1.00 87.25 238 SER A CA 1
ATOM 1813 C C . SER A 1 238 ? 5.387 4.796 -6.479 1.00 87.25 238 SER A C 1
ATOM 1815 O O . SER A 1 238 ? 4.470 4.690 -7.293 1.00 87.25 238 SER A O 1
ATOM 1817 N N . ILE A 1 239 ? 6.662 4.908 -6.846 1.00 89.19 239 ILE A N 1
ATOM 1818 C CA . ILE A 1 239 ? 7.162 4.820 -8.217 1.00 89.19 239 ILE A CA 1
ATOM 1819 C C . ILE A 1 239 ? 8.134 3.648 -8.283 1.00 89.19 239 ILE A C 1
ATOM 1821 O O . ILE A 1 239 ? 9.135 3.627 -7.568 1.00 89.19 239 ILE A O 1
ATOM 1825 N N . ILE A 1 240 ? 7.844 2.687 -9.159 1.00 90.00 240 ILE A N 1
ATOM 1826 C CA . ILE A 1 240 ? 8.770 1.606 -9.503 1.00 90.00 240 ILE A CA 1
ATOM 1827 C C . ILE A 1 240 ? 9.478 2.004 -10.793 1.00 90.00 240 ILE A C 1
ATOM 1829 O O . ILE A 1 240 ? 8.842 2.184 -11.831 1.00 90.00 240 ILE A O 1
ATOM 1833 N N . PHE A 1 241 ? 10.791 2.159 -10.716 1.00 90.12 241 PHE A N 1
ATOM 1834 C CA . PHE A 1 241 ? 11.648 2.486 -11.838 1.00 90.12 241 PHE A CA 1
ATOM 1835 C C . PHE A 1 241 ? 12.423 1.246 -12.275 1.00 90.12 241 PHE A C 1
ATOM 1837 O O . PHE A 1 241 ? 13.180 0.673 -11.494 1.00 90.12 241 PHE A O 1
ATOM 1844 N N . PHE A 1 242 ? 12.238 0.860 -13.535 1.00 88.50 242 PHE A N 1
ATOM 1845 C CA . PHE A 1 242 ? 13.026 -0.178 -14.187 1.00 88.50 242 PHE A CA 1
ATOM 1846 C C . PHE A 1 242 ? 14.160 0.481 -14.962 1.00 88.50 242 PHE A C 1
ATOM 1848 O O . PHE A 1 242 ? 13.905 1.163 -15.958 1.00 88.50 242 PHE A O 1
ATOM 1855 N N . ASP A 1 243 ? 15.391 0.283 -14.501 1.00 84.62 243 ASP A N 1
ATOM 1856 C CA . ASP A 1 243 ? 16.570 0.631 -15.287 1.00 84.62 243 ASP A CA 1
ATOM 1857 C C . ASP A 1 243 ? 16.892 -0.512 -16.254 1.00 84.62 243 ASP A C 1
ATOM 1859 O O . ASP A 1 243 ? 16.695 -1.683 -15.921 1.00 84.62 243 ASP A O 1
ATOM 1863 N N . GLU A 1 244 ? 17.365 -0.172 -17.454 1.00 79.88 244 GLU A N 1
ATOM 1864 C CA . GLU A 1 244 ? 17.694 -1.154 -18.506 1.00 79.88 244 GLU A CA 1
ATOM 1865 C C . GLU A 1 244 ? 16.513 -2.090 -18.846 1.00 79.88 244 GLU A C 1
ATOM 1867 O O . GLU A 1 244 ? 16.645 -3.309 -18.981 1.00 79.88 244 GLU A O 1
ATOM 1872 N N . ALA A 1 245 ? 15.309 -1.515 -18.972 1.00 74.62 245 ALA A N 1
ATOM 1873 C CA . ALA A 1 245 ? 14.082 -2.264 -19.264 1.00 74.62 245 ALA A CA 1
ATOM 1874 C C . ALA A 1 245 ? 14.147 -3.083 -20.570 1.00 74.62 245 ALA A C 1
ATOM 1876 O O . ALA A 1 245 ? 13.421 -4.063 -20.730 1.00 74.62 245 ALA A O 1
ATOM 1877 N N . ASP A 1 246 ? 15.029 -2.704 -21.490 1.00 75.44 246 ASP A N 1
ATOM 1878 C CA . ASP A 1 246 ? 15.358 -3.431 -22.711 1.00 75.44 246 ASP A CA 1
ATOM 1879 C C . ASP A 1 246 ? 16.012 -4.799 -22.451 1.00 75.44 246 ASP A C 1
ATOM 1881 O O . ASP A 1 246 ? 15.749 -5.740 -23.200 1.00 75.44 246 ASP A O 1
ATOM 1885 N N . VAL A 1 247 ? 16.776 -4.952 -21.364 1.00 71.19 247 VAL A N 1
ATOM 1886 C CA . VAL A 1 247 ? 17.362 -6.239 -20.938 1.00 71.19 247 VAL A CA 1
ATOM 1887 C C . VAL A 1 247 ? 16.277 -7.189 -20.421 1.00 71.19 247 VAL A C 1
ATOM 1889 O O . VAL A 1 247 ? 16.307 -8.392 -20.679 1.00 71.19 247 VAL A O 1
ATOM 1892 N N . ILE A 1 248 ? 15.284 -6.643 -19.717 1.00 68.06 248 ILE A N 1
ATOM 1893 C CA . ILE A 1 248 ? 14.185 -7.404 -19.105 1.00 68.06 248 ILE A CA 1
ATOM 1894 C C . ILE A 1 248 ? 13.163 -7.835 -20.168 1.00 68.06 248 ILE A C 1
ATOM 1896 O O . ILE A 1 248 ? 12.668 -8.962 -20.142 1.00 68.06 248 ILE A O 1
ATOM 1900 N N . ALA A 1 249 ? 12.845 -6.942 -21.108 1.00 65.88 249 ALA A N 1
ATOM 1901 C CA . ALA A 1 249 ? 11.797 -7.115 -22.111 1.00 65.88 249 ALA A CA 1
ATOM 1902 C C . ALA A 1 249 ? 12.354 -7.430 -23.511 1.00 65.88 249 ALA A C 1
ATOM 1904 O O . ALA A 1 249 ? 11.814 -6.965 -24.521 1.00 65.88 249 ALA A O 1
ATOM 1905 N N . ALA A 1 250 ? 13.433 -8.215 -23.587 1.00 62.84 250 ALA A N 1
ATOM 1906 C CA . ALA A 1 250 ? 13.976 -8.669 -24.861 1.00 62.84 250 ALA A CA 1
ATOM 1907 C C . ALA A 1 250 ? 12.890 -9.402 -25.671 1.00 62.84 250 ALA A C 1
ATOM 1909 O O . ALA A 1 250 ? 12.205 -10.298 -25.168 1.00 62.84 250 ALA A O 1
ATOM 1910 N N . LYS A 1 251 ? 12.720 -8.995 -26.933 1.00 53.81 251 LYS A N 1
ATOM 1911 C CA . LYS A 1 251 ? 11.744 -9.580 -27.857 1.00 53.81 251 LYS A CA 1
ATOM 1912 C C . LYS A 1 251 ? 12.110 -11.057 -28.069 1.00 53.81 251 LYS A C 1
ATOM 1914 O O . LYS A 1 251 ? 13.163 -11.335 -28.638 1.00 53.81 251 LYS A O 1
ATOM 1919 N N . ARG A 1 252 ? 11.282 -11.969 -27.552 1.00 48.53 252 ARG A N 1
ATOM 1920 C CA . ARG A 1 252 ? 11.368 -13.406 -27.852 1.00 48.53 252 ARG A CA 1
ATOM 1921 C C . ARG A 1 252 ? 10.869 -13.694 -29.260 1.00 48.53 252 ARG A C 1
ATOM 1923 O O . ARG A 1 252 ? 9.926 -12.992 -29.695 1.00 48.53 252 ARG A O 1
#

Foldseek 3Di:
DDDPDPPPPPPPDDDDDDDDDDPCPVPDDVVQCDPPHCVDDDDDDADDLVRLLVLLCVLCVPAQADPQDDSSVLSVVQFQAHSVLSNQLSVQLRVLQQVVVVVVPDPPPSRHRYPVSSVVSPVVRHHPVCVVVPQDQQPAAPVNDPDPVVVLVVLCCQQVCCVVPVVVCVVVVHDGDPDDDDDDDPPNCPVSSLSNSSNVNVAGEAEDELVNLPDVDPPPSVVVVVVSVSSRSRRPVHDYDYHPVCSVCPDD